Protein AF-A0A068UP30-F1 (afdb_monomer)

Nearest PDB structures (foldseek):
  8th8-assembly1_P  TM=6.886E-01  e=5.948E-05  Tetrahymena thermophila
  4h0a-assembly2_B  TM=6.664E-01  e=1.324E-03  Staphylococcus aureus subsp. aureus Mu50
  4h0a-assembly1_A  TM=6.422E-01  e=2.429E-03  Staphylococcus aureus subsp. aureus Mu50
  4d53-assembly2_B  TM=7.578E-01  e=1.071E-02  Borreliella burgdorferi B31
  3vte-assembly1_A  TM=2.638E-01  e=9.104E+00  Cannabis sativa

InterPro domains:
  IPR035940 CAP superfamily [G3DSA:3.40.33.10] (21-168)

Foldseek 3Di:
DVVVVVVVVVVVVVVVVVVVPPPPQLFLQQVLLVVLQVVLVVVVAHRAAEAQLQQQLQQVQQQVQQVQQDPVFDGDGDDDPCCSQPPRNVLFQFDSVQAFDFPDKFKTKDQDDDHSVCCNDVTQQPDPVSVVVSVDNLFRHKKKWWFASDPPGGIIMIMITTGSDDPPRHSQHPPVSDTDDLPGTGMPDDSDRRPPPPPPPCVVVVVVVVVVVVVVVVVVVVVD

Solvent-accessible surface area (backbone atoms only — not comparable to full-atom values): 12130 Å² total; per-residue (Å²): 111,71,71,65,53,53,54,49,51,53,51,53,52,56,56,51,60,68,63,72,71,64,84,78,66,54,26,65,28,42,50,41,51,50,53,53,31,54,56,22,45,77,69,78,37,78,67,54,44,66,34,40,36,42,0,39,30,13,25,43,54,14,54,72,38,51,86,36,51,44,97,85,38,48,63,77,70,79,86,52,75,60,46,51,65,73,45,24,26,55,69,26,39,24,40,72,94,25,59,55,54,77,72,46,74,43,72,27,31,31,75,61,95,66,54,49,71,52,38,44,50,71,43,53,42,64,49,75,71,50,46,47,62,64,68,43,81,65,50,35,28,33,12,22,6,34,20,46,67,34,98,86,83,37,37,38,25,35,17,41,32,30,21,54,41,63,75,96,64,37,28,42,33,72,60,86,64,55,48,64,78,54,81,71,36,32,44,13,56,59,96,58,58,27,77,72,68,80,68,80,73,52,67,68,55,52,52,54,51,53,52,51,54,50,52,50,52,54,52,62,62,69,76,104

Structure (mmCIF, N/CA/C/O backbone):
data_AF-A0A068UP30-F1
#
_entry.id   AF-A0A068UP30-F1
#
loop_
_atom_site.group_PDB
_atom_site.id
_atom_site.type_symbol
_atom_site.label_atom_id
_atom_site.label_alt_id
_atom_site.label_comp_id
_atom_site.label_asym_id
_atom_site.label_entity_id
_atom_site.label_seq_id
_atom_site.pdbx_PDB_ins_code
_atom_site.Cartn_x
_atom_site.Cartn_y
_atom_site.Cartn_z
_atom_site.occupancy
_atom_site.B_iso_or_equiv
_atom_site.auth_seq_id
_atom_site.auth_comp_id
_atom_site.auth_asym_id
_atom_site.auth_atom_id
_atom_site.pdbx_PDB_model_num
ATOM 1 N N . MET A 1 1 ? 24.971 50.017 14.260 1.00 54.22 1 MET A N 1
ATOM 2 C CA . MET A 1 1 ? 25.564 48.663 14.280 1.00 54.22 1 MET A CA 1
ATOM 3 C C . MET A 1 1 ? 24.689 47.648 15.013 1.00 54.22 1 MET A C 1
ATOM 5 O O . MET A 1 1 ? 24.252 46.703 14.376 1.00 54.22 1 MET A O 1
ATOM 9 N N . LEU A 1 2 ? 24.343 47.862 16.290 1.00 54.22 2 LEU A N 1
ATOM 10 C CA . LEU A 1 2 ? 23.592 46.876 17.089 1.00 54.22 2 LEU A CA 1
ATOM 11 C C . LEU A 1 2 ? 22.184 46.531 16.544 1.00 54.22 2 LEU A C 1
ATOM 13 O O . LEU A 1 2 ? 21.806 45.367 16.518 1.00 54.22 2 LEU A O 1
ATOM 17 N N . LYS A 1 3 ? 21.425 47.514 16.030 1.00 54.97 3 LYS A N 1
ATOM 18 C CA . LYS A 1 3 ? 20.098 47.271 15.414 1.00 54.97 3 LYS A CA 1
ATOM 19 C C . LYS A 1 3 ? 20.162 46.414 14.143 1.00 54.97 3 LYS A C 1
ATOM 21 O O . LYS A 1 3 ? 19.312 45.557 13.934 1.00 54.97 3 LYS A O 1
ATOM 26 N N . THR A 1 4 ? 21.176 46.632 13.309 1.00 57.31 4 THR A N 1
ATOM 27 C CA . THR A 1 4 ? 21.388 45.872 12.068 1.00 57.31 4 THR A CA 1
ATOM 28 C C . THR A 1 4 ? 21.770 44.421 12.371 1.00 57.31 4 THR A C 1
ATOM 30 O O . THR A 1 4 ? 21.312 43.509 11.692 1.00 57.31 4 THR A O 1
ATOM 33 N N . PHE A 1 5 ? 22.545 44.214 13.439 1.00 58.47 5 PHE A N 1
ATOM 34 C CA . PHE A 1 5 ? 22.952 42.901 13.938 1.00 58.47 5 PHE A CA 1
ATOM 35 C C . PHE A 1 5 ? 21.766 42.082 14.474 1.00 58.47 5 PHE A C 1
ATOM 37 O O . PHE A 1 5 ? 21.594 40.926 14.095 1.00 58.47 5 PHE A O 1
ATOM 44 N N . VAL A 1 6 ? 20.888 42.696 15.276 1.00 64.44 6 VAL A N 1
ATOM 45 C CA . VAL A 1 6 ? 19.684 42.028 15.806 1.00 64.44 6 VAL A CA 1
ATOM 46 C C . VAL A 1 6 ? 18.711 41.645 14.685 1.00 64.44 6 VAL A C 1
ATOM 48 O O . VAL A 1 6 ? 18.206 40.526 14.675 1.00 64.44 6 VAL A O 1
ATOM 51 N N . ASN A 1 7 ? 18.500 42.521 13.697 1.00 64.19 7 ASN A N 1
ATOM 52 C CA . ASN A 1 7 ? 17.618 42.224 12.563 1.00 64.19 7 ASN A CA 1
ATOM 53 C C . ASN A 1 7 ? 18.136 41.068 11.691 1.00 64.19 7 ASN A C 1
ATOM 55 O O . ASN A 1 7 ? 17.337 40.276 11.198 1.00 64.19 7 ASN A O 1
ATOM 59 N N . LEU A 1 8 ? 19.458 40.944 11.526 1.00 60.84 8 LEU A N 1
ATOM 60 C CA . LEU A 1 8 ? 20.065 39.851 10.764 1.00 60.84 8 LEU A CA 1
ATOM 61 C C . LEU A 1 8 ? 19.932 38.504 11.487 1.00 60.84 8 LEU A C 1
ATOM 63 O O . LEU A 1 8 ? 19.616 37.503 10.852 1.00 60.84 8 LEU A O 1
ATOM 67 N N . ILE A 1 9 ? 20.103 38.486 12.813 1.00 65.75 9 ILE A N 1
ATOM 68 C CA . ILE A 1 9 ? 19.897 37.281 13.631 1.00 65.75 9 ILE A CA 1
ATOM 69 C C . ILE A 1 9 ? 18.441 36.822 13.548 1.00 65.75 9 ILE A C 1
ATOM 71 O O . ILE A 1 9 ? 18.190 35.647 13.306 1.00 65.75 9 ILE A O 1
ATOM 75 N N . VAL A 1 10 ? 17.480 37.740 13.689 1.00 65.00 10 VAL A N 1
ATOM 76 C CA . VAL A 1 10 ? 16.047 37.418 13.583 1.00 65.00 10 VAL A CA 1
ATOM 77 C C . VAL A 1 10 ? 15.707 36.846 12.203 1.00 65.00 10 VAL A C 1
ATOM 79 O O . VAL A 1 10 ? 14.971 35.865 12.115 1.00 65.00 10 VAL A O 1
ATOM 82 N N . LEU A 1 11 ? 16.286 37.401 11.134 1.00 60.94 11 LEU A N 1
ATOM 83 C CA . LEU A 1 11 ? 16.094 36.902 9.773 1.00 60.94 11 LEU A CA 1
ATOM 84 C C . LEU A 1 11 ? 16.686 35.492 9.589 1.00 60.94 11 LEU A C 1
ATOM 86 O O . LEU A 1 11 ? 16.012 34.616 9.052 1.00 60.94 11 LEU A O 1
ATOM 90 N N . CYS A 1 12 ? 17.898 35.235 10.091 1.00 59.31 12 CYS A N 1
ATOM 91 C CA . CYS A 1 12 ? 18.511 33.902 10.072 1.00 59.31 12 CYS A CA 1
ATOM 92 C C . CYS A 1 12 ? 17.693 32.873 10.868 1.00 59.31 12 CYS A C 1
ATOM 94 O O . CYS A 1 12 ? 17.525 31.745 10.410 1.00 59.31 12 CYS A O 1
ATOM 96 N N . SER A 1 13 ? 17.131 33.260 12.017 1.00 59.56 13 SER A N 1
ATOM 97 C CA . SER A 1 13 ? 16.250 32.405 12.825 1.00 59.56 13 SER A CA 1
ATOM 98 C C . SER A 1 13 ? 14.949 32.046 12.100 1.00 59.56 13 SER A C 1
ATOM 100 O O . SER A 1 13 ? 14.473 30.918 12.215 1.00 59.56 13 SER A O 1
ATOM 102 N N . LEU A 1 14 ? 14.389 32.973 11.315 1.00 55.06 14 LEU A N 1
ATOM 103 C CA . LEU A 1 14 ? 13.209 32.724 10.477 1.00 55.06 14 LEU A CA 1
ATOM 104 C C . LEU A 1 14 ? 13.513 31.744 9.333 1.00 55.06 14 LEU A C 1
ATOM 106 O O . LEU A 1 14 ? 12.700 30.864 9.053 1.00 55.06 14 LEU A O 1
ATOM 110 N N . PHE A 1 15 ? 14.695 31.838 8.715 1.00 52.22 15 PHE A N 1
ATOM 111 C CA . PHE A 1 15 ? 15.138 30.868 7.706 1.00 52.22 15 PHE A CA 1
ATOM 112 C C . PHE A 1 15 ? 15.445 29.487 8.307 1.00 52.22 15 PHE A C 1
ATOM 114 O O . PHE A 1 15 ? 15.119 28.476 7.691 1.00 52.22 15 PHE A O 1
ATOM 121 N N . LEU A 1 16 ? 15.991 29.423 9.527 1.00 50.88 16 LEU A N 1
ATOM 122 C CA . LEU A 1 16 ? 16.198 28.168 10.264 1.00 50.88 16 LEU A CA 1
ATOM 123 C C . LEU A 1 16 ? 14.868 27.468 10.586 1.00 50.88 16 LEU A C 1
ATOM 125 O O . LEU A 1 16 ? 14.762 26.256 10.412 1.00 50.88 16 LEU A O 1
ATOM 129 N N . ALA A 1 17 ? 13.831 28.213 10.983 1.00 50.12 17 ALA A N 1
ATOM 130 C CA . ALA A 1 17 ? 12.511 27.645 11.270 1.00 50.12 17 ALA A CA 1
ATOM 131 C C . ALA A 1 17 ? 11.855 26.994 10.035 1.00 50.12 17 ALA A C 1
ATOM 133 O O . ALA A 1 17 ? 11.177 25.976 10.169 1.00 50.12 17 ALA A O 1
ATOM 134 N N . ALA A 1 18 ? 12.096 27.528 8.833 1.00 48.81 18 ALA A N 1
ATOM 135 C CA . ALA A 1 18 ? 11.580 26.960 7.586 1.00 48.81 18 ALA A CA 1
ATOM 136 C C . ALA A 1 18 ? 12.281 25.647 7.172 1.00 48.81 18 ALA A C 1
ATOM 138 O O . ALA A 1 18 ? 11.681 24.830 6.479 1.00 48.81 18 ALA A O 1
ATOM 139 N N .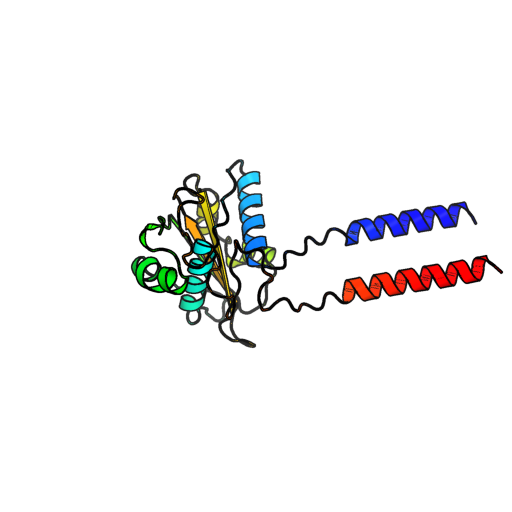 VAL A 1 19 ? 13.524 25.416 7.614 1.00 45.88 19 VAL A N 1
ATOM 140 C CA . VAL A 1 19 ? 14.319 24.218 7.268 1.00 45.88 19 VAL A CA 1
ATOM 141 C C . VAL A 1 19 ? 14.042 23.036 8.210 1.00 45.88 19 VAL A C 1
ATOM 143 O O . VAL A 1 19 ? 14.207 21.886 7.817 1.00 45.88 19 VAL A O 1
ATOM 146 N N . VAL A 1 20 ? 13.558 23.281 9.433 1.00 38.47 20 VAL A N 1
ATOM 147 C CA . VAL A 1 20 ? 13.290 22.222 10.433 1.00 38.47 20 VAL A CA 1
ATOM 148 C C . VAL A 1 20 ? 11.986 21.448 10.158 1.00 38.47 20 VAL A C 1
ATOM 150 O O . VAL A 1 20 ? 11.736 20.414 10.770 1.00 38.47 20 VAL A O 1
ATOM 153 N N . SER A 1 21 ? 11.167 21.873 9.190 1.00 38.88 21 SER A N 1
ATOM 154 C CA . SER A 1 21 ? 9.929 21.173 8.813 1.00 38.88 21 SER A CA 1
ATOM 155 C C . SER A 1 21 ? 10.104 20.198 7.637 1.00 38.88 21 SER A C 1
ATOM 157 O O . SER A 1 21 ? 9.206 20.039 6.818 1.00 38.88 21 SER A O 1
ATOM 159 N N . SER A 1 22 ? 11.241 19.503 7.526 1.00 40.59 22 SER A N 1
ATOM 160 C CA . SER A 1 22 ? 11.257 18.246 6.768 1.00 40.59 22 SER A CA 1
ATOM 161 C C . SER A 1 22 ? 10.923 17.118 7.738 1.00 40.59 22 SER A C 1
ATOM 163 O O . SER A 1 22 ? 11.803 16.575 8.409 1.00 40.59 22 SER A O 1
ATOM 165 N N . LYS A 1 23 ? 9.639 16.774 7.843 1.00 43.16 23 LYS A N 1
ATOM 166 C CA . LYS A 1 23 ? 9.213 15.478 8.379 1.00 43.16 23 LYS A CA 1
ATOM 167 C C . LYS A 1 23 ? 9.832 14.407 7.468 1.00 43.16 23 LYS A C 1
ATOM 169 O O . LYS A 1 23 ? 9.306 14.075 6.414 1.00 43.16 23 LYS A O 1
ATOM 174 N N . HIS A 1 24 ? 11.050 13.983 7.793 1.00 45.38 24 HIS A N 1
ATOM 175 C CA . HIS A 1 24 ? 11.754 12.933 7.073 1.00 45.38 24 HIS A CA 1
ATOM 176 C C . HIS A 1 24 ? 11.186 11.601 7.548 1.00 45.38 24 HIS A C 1
ATOM 178 O O . HIS A 1 24 ? 11.684 11.004 8.500 1.00 45.38 24 HIS A O 1
ATOM 184 N N . HIS A 1 25 ? 10.128 11.136 6.898 1.00 55.75 25 HIS A N 1
ATOM 185 C CA . HIS A 1 25 ? 9.699 9.759 7.055 1.00 55.75 25 HIS A CA 1
ATOM 186 C C . HIS A 1 25 ? 10.664 8.898 6.233 1.00 55.75 25 HIS A C 1
ATOM 188 O O . HIS A 1 25 ? 10.814 9.053 5.021 1.00 55.75 25 HIS A O 1
ATOM 194 N N . GLY A 1 26 ? 11.411 8.025 6.909 1.00 75.75 26 GLY A N 1
ATOM 195 C CA . GLY A 1 26 ? 12.388 7.137 6.267 1.00 75.75 26 GLY A CA 1
ATOM 196 C C . GLY A 1 26 ? 11.756 6.105 5.323 1.00 75.75 26 GLY A C 1
ATOM 197 O O . GLY A 1 26 ? 12.479 5.414 4.602 1.00 75.75 26 GLY A O 1
ATOM 198 N N . ASN A 1 27 ? 10.424 6.006 5.312 1.00 88.06 27 ASN A N 1
ATOM 199 C CA . ASN A 1 27 ? 9.655 5.038 4.551 1.00 88.06 27 ASN A CA 1
ATOM 200 C C . ASN A 1 27 ? 8.553 5.732 3.718 1.00 88.06 27 ASN A C 1
ATOM 202 O O . ASN A 1 27 ? 7.536 6.147 4.275 1.00 88.06 27 ASN A O 1
ATOM 206 N N . PRO A 1 28 ? 8.699 5.814 2.381 1.00 91.25 28 PRO A N 1
ATOM 207 C CA . PRO A 1 28 ? 7.704 6.456 1.517 1.00 91.25 28 PRO A CA 1
ATOM 208 C C . PRO A 1 28 ? 6.339 5.747 1.502 1.00 91.25 28 PRO A C 1
ATOM 210 O O . PRO A 1 28 ? 5.356 6.328 1.045 1.00 91.25 28 PRO A O 1
ATOM 213 N N . ALA A 1 29 ? 6.253 4.499 1.977 1.00 93.88 29 ALA A N 1
ATOM 214 C CA . ALA A 1 29 ? 4.972 3.820 2.142 1.00 93.88 29 ALA A CA 1
ATOM 215 C C . ALA A 1 29 ? 4.170 4.401 3.319 1.00 93.88 29 ALA A C 1
ATOM 217 O O . ALA A 1 29 ? 2.956 4.544 3.207 1.00 93.88 29 ALA A O 1
ATOM 218 N N . ASP A 1 30 ? 4.834 4.799 4.409 1.00 94.06 30 ASP A N 1
ATOM 219 C CA . ASP A 1 30 ? 4.171 5.446 5.548 1.00 94.06 30 ASP A CA 1
ATOM 220 C C . ASP A 1 30 ? 3.742 6.880 5.221 1.00 94.06 30 ASP A C 1
ATOM 222 O O . ASP A 1 30 ? 2.656 7.295 5.619 1.00 94.06 30 ASP A O 1
ATOM 226 N N . ASP A 1 31 ? 4.523 7.600 4.407 1.00 93.75 31 ASP A N 1
ATOM 227 C CA . ASP A 1 31 ? 4.123 8.910 3.869 1.00 93.75 31 ASP A CA 1
ATOM 228 C C . ASP A 1 31 ? 2.796 8.834 3.101 1.00 93.75 31 ASP A C 1
ATOM 230 O O . ASP A 1 31 ? 1.929 9.701 3.220 1.00 93.75 31 ASP A O 1
ATOM 234 N N . LEU A 1 32 ? 2.612 7.781 2.299 1.00 96.56 32 LEU A N 1
ATOM 235 C CA . LEU A 1 32 ? 1.364 7.564 1.572 1.00 96.56 32 LEU A CA 1
ATOM 236 C C . LEU A 1 32 ? 0.197 7.249 2.517 1.00 96.56 32 LEU A C 1
ATOM 238 O O . LEU A 1 32 ? -0.920 7.698 2.254 1.00 96.56 32 LEU A O 1
ATOM 242 N N . VAL A 1 33 ? 0.435 6.531 3.620 1.00 97.25 33 VAL A N 1
ATOM 243 C CA . VAL A 1 33 ? -0.586 6.311 4.657 1.00 97.25 33 VAL A CA 1
ATOM 244 C C . VAL A 1 33 ? -0.984 7.637 5.311 1.00 97.25 33 VAL A C 1
ATOM 246 O O . VAL A 1 33 ? -2.179 7.897 5.472 1.00 97.25 33 VAL A O 1
ATOM 249 N N . GLU A 1 34 ? -0.020 8.509 5.624 1.00 96.38 34 GLU A N 1
ATOM 250 C CA . GLU A 1 34 ? -0.299 9.848 6.161 1.00 96.38 34 GLU A CA 1
ATOM 251 C C . GLU A 1 34 ? -1.140 10.673 5.177 1.00 96.38 34 GLU A C 1
ATOM 253 O O . GLU A 1 34 ? -2.159 11.235 5.573 1.00 96.38 34 GLU A O 1
ATOM 258 N N . LEU A 1 35 ? -0.800 10.679 3.883 1.00 97.38 35 LEU A N 1
ATOM 259 C CA . LEU A 1 35 ? -1.579 11.378 2.851 1.00 97.38 35 LEU A CA 1
ATOM 260 C C . LEU A 1 35 ? -3.012 10.835 2.713 1.00 97.38 35 LEU A C 1
ATOM 262 O O . LEU A 1 35 ? -3.960 11.618 2.590 1.00 97.38 35 LEU A O 1
ATOM 266 N N . ILE A 1 36 ? -3.197 9.512 2.776 1.00 98.12 36 ILE A N 1
ATOM 267 C CA . ILE A 1 36 ? -4.523 8.873 2.791 1.00 98.12 36 ILE A CA 1
ATOM 268 C C . ILE A 1 36 ? -5.332 9.344 4.005 1.00 98.12 36 ILE A C 1
ATOM 270 O O . ILE A 1 36 ? -6.482 9.766 3.853 1.00 98.12 36 ILE A O 1
ATOM 274 N N . ASN A 1 37 ? -4.740 9.317 5.199 1.00 98.19 37 ASN A N 1
ATOM 275 C CA . ASN A 1 37 ? -5.415 9.716 6.433 1.00 98.19 37 ASN A CA 1
ATOM 276 C C . ASN A 1 37 ? -5.690 11.223 6.494 1.00 98.19 37 ASN A C 1
ATOM 278 O O . ASN A 1 37 ? -6.780 11.621 6.907 1.00 98.19 37 ASN A O 1
ATOM 282 N N . MET A 1 38 ? -4.792 12.069 5.986 1.00 97.69 38 MET A N 1
ATOM 283 C CA . MET A 1 38 ? -5.039 13.504 5.808 1.00 97.69 38 MET A CA 1
ATOM 284 C C . MET A 1 38 ? -6.231 13.759 4.879 1.00 97.69 38 MET A C 1
ATOM 286 O O . MET A 1 38 ? -7.096 14.579 5.184 1.00 97.69 38 MET A O 1
ATOM 290 N N . ASN A 1 39 ? -6.328 13.033 3.761 1.00 97.12 39 ASN A N 1
ATOM 291 C CA . ASN A 1 39 ? -7.462 13.170 2.850 1.00 97.12 39 ASN A CA 1
ATOM 292 C C . ASN A 1 39 ? -8.781 12.735 3.513 1.00 97.12 39 ASN A C 1
ATOM 294 O O . ASN A 1 39 ? -9.794 13.431 3.403 1.00 97.12 39 ASN A O 1
ATOM 298 N N . ARG A 1 40 ? -8.770 11.618 4.247 1.00 97.56 40 ARG A N 1
ATOM 299 C CA . ARG A 1 40 ? -9.942 11.102 4.971 1.00 97.56 40 ARG A CA 1
ATOM 300 C C . ARG A 1 40 ? -10.411 12.048 6.070 1.00 97.56 40 ARG A C 1
ATOM 302 O O . ARG A 1 40 ? -11.598 12.375 6.132 1.00 97.56 40 ARG A O 1
ATOM 309 N N . THR A 1 41 ? -9.496 12.539 6.897 1.00 97.81 41 THR A N 1
ATOM 310 C CA . THR A 1 41 ? -9.816 13.461 7.997 1.00 97.81 41 THR A CA 1
ATOM 311 C C . THR A 1 41 ? -10.316 14.811 7.482 1.00 97.81 41 THR A C 1
ATOM 313 O O . THR A 1 41 ? -11.277 15.345 8.039 1.00 97.81 41 THR A O 1
ATOM 316 N N . ALA A 1 42 ? -9.796 15.307 6.352 1.00 97.12 42 ALA A N 1
ATOM 317 C CA . ALA A 1 42 ? -10.345 16.483 5.666 1.00 97.12 42 ALA A CA 1
ATOM 318 C C . ALA A 1 42 ? -11.825 16.304 5.265 1.00 97.12 42 ALA A C 1
ATOM 320 O O . ALA A 1 42 ? -12.586 17.272 5.233 1.00 97.12 42 ALA A O 1
ATOM 321 N N . HIS A 1 43 ? -12.263 15.062 5.039 1.00 95.38 43 HIS A N 1
ATOM 322 C CA . HIS A 1 43 ? -13.654 14.692 4.755 1.00 95.38 43 HIS A CA 1
ATOM 323 C C . HIS A 1 43 ? -14.412 14.146 5.978 1.00 95.38 43 HIS A C 1
ATOM 325 O O . HIS A 1 43 ? -15.484 13.553 5.829 1.00 95.38 43 HIS A O 1
ATOM 331 N N . LYS A 1 44 ? -13.903 14.369 7.199 1.00 97.12 44 LYS A N 1
ATOM 332 C CA . LYS A 1 44 ? -14.514 13.920 8.467 1.00 97.12 44 LYS A CA 1
ATOM 333 C C . LYS A 1 44 ? -14.721 12.400 8.529 1.00 97.12 44 LYS A C 1
ATOM 335 O O . LYS A 1 44 ? -15.706 11.915 9.094 1.00 97.12 44 LYS A O 1
ATOM 340 N N . LEU A 1 45 ? -13.819 11.651 7.905 1.00 97.31 45 LEU A N 1
ATOM 341 C CA . LEU A 1 45 ? -13.734 10.200 8.017 1.00 97.31 45 LEU A CA 1
ATOM 342 C C . LEU A 1 45 ? -12.665 9.830 9.053 1.00 97.31 45 LEU A C 1
ATOM 344 O O . LEU A 1 45 ? -11.686 10.565 9.192 1.00 97.31 45 LEU A O 1
ATOM 348 N N . PRO A 1 46 ? -12.842 8.712 9.778 1.00 96.69 46 PRO A N 1
ATOM 349 C CA . PRO A 1 46 ? -11.832 8.232 10.708 1.00 96.69 46 PRO A CA 1
ATOM 350 C C . PRO A 1 46 ? -10.557 7.832 9.962 1.00 96.69 46 PRO A C 1
ATOM 352 O O . PRO A 1 46 ? -10.612 7.350 8.822 1.00 96.69 46 PRO A O 1
ATOM 355 N N . GLU A 1 47 ? -9.420 8.014 10.623 1.00 97.38 47 GLU A N 1
ATOM 356 C CA . GLU A 1 47 ? -8.135 7.505 10.151 1.00 97.38 47 GLU A CA 1
ATOM 357 C C . GLU A 1 47 ? -8.159 5.977 10.058 1.00 97.38 47 GLU A C 1
ATOM 359 O O . GLU A 1 47 ? -8.834 5.293 10.829 1.00 97.38 47 GLU A O 1
ATOM 364 N N . LEU A 1 48 ? -7.428 5.452 9.083 1.00 97.81 48 LEU A N 1
ATOM 365 C CA . LEU A 1 48 ? -7.178 4.031 8.922 1.00 97.81 48 LEU A CA 1
ATOM 366 C C . LEU A 1 48 ? -5.960 3.642 9.753 1.00 97.81 48 LEU A C 1
ATOM 368 O O . LEU A 1 48 ? -4.941 4.339 9.735 1.00 97.81 48 LEU A O 1
ATOM 372 N N . SER A 1 49 ? -6.060 2.509 10.442 1.00 96.88 49 SER A N 1
ATOM 373 C CA . SER A 1 49 ? -4.927 1.904 11.134 1.00 96.88 49 SER A CA 1
ATOM 374 C C . SER A 1 49 ? -3.932 1.340 10.116 1.00 96.88 49 SER A C 1
ATOM 376 O O . SER A 1 49 ? -4.320 0.660 9.167 1.00 96.88 49 SER A O 1
ATOM 378 N N . ASN A 1 50 ? -2.649 1.648 10.292 1.00 95.25 50 ASN A N 1
ATOM 379 C CA . ASN A 1 50 ? -1.581 1.147 9.431 1.00 95.25 50 ASN A CA 1
ATOM 380 C C . ASN A 1 50 ? -1.184 -0.262 9.889 1.00 95.25 50 ASN A C 1
ATOM 382 O O . ASN A 1 50 ? -0.605 -0.410 10.965 1.00 95.25 50 ASN A O 1
ATOM 386 N N . SER A 1 51 ? -1.503 -1.282 9.094 1.00 95.00 51 SER A N 1
ATOM 387 C CA . SER A 1 51 ? -1.193 -2.675 9.427 1.00 95.00 51 SER A CA 1
ATOM 388 C C . SER A 1 51 ? 0.089 -3.126 8.713 1.00 95.00 51 SER A C 1
ATOM 390 O O . SER A 1 51 ? 0.106 -3.159 7.479 1.00 95.00 51 SER A O 1
ATOM 392 N N . PRO A 1 52 ? 1.161 -3.508 9.440 1.00 93.19 52 PRO A N 1
ATOM 393 C CA . PRO A 1 52 ? 2.409 -3.958 8.821 1.00 93.19 52 PRO A CA 1
ATOM 394 C C . PRO A 1 52 ? 2.243 -5.253 8.022 1.00 93.19 52 PRO A C 1
ATOM 396 O O . PRO A 1 52 ? 2.833 -5.388 6.950 1.00 93.19 52 PRO A O 1
ATOM 399 N N . GLY A 1 53 ? 1.411 -6.190 8.493 1.00 94.44 53 GLY A N 1
ATOM 400 C CA . GLY A 1 53 ? 1.115 -7.412 7.745 1.00 94.44 53 GLY A CA 1
ATOM 401 C C . GLY A 1 53 ? 0.381 -7.114 6.443 1.00 94.44 53 GLY A C 1
ATOM 402 O O . GLY A 1 53 ? 0.785 -7.596 5.385 1.00 94.44 53 GLY A O 1
ATOM 403 N N . LEU A 1 54 ? -0.622 -6.230 6.482 1.00 96.56 54 LEU A N 1
ATOM 404 C CA . LEU A 1 54 ? -1.321 -5.784 5.275 1.00 96.56 54 LEU A CA 1
ATOM 405 C C . LEU A 1 54 ? -0.388 -5.012 4.329 1.00 96.56 54 LEU A C 1
ATOM 407 O O . LEU A 1 54 ? -0.472 -5.173 3.113 1.00 96.56 54 LEU A O 1
ATOM 411 N N . GLY A 1 55 ? 0.529 -4.206 4.871 1.00 95.38 55 GLY A N 1
ATOM 412 C CA . GLY A 1 55 ? 1.568 -3.517 4.108 1.00 95.38 55 GLY A CA 1
ATOM 413 C C . GLY A 1 55 ? 2.488 -4.492 3.375 1.00 95.38 55 GLY A C 1
ATOM 414 O O . GLY A 1 55 ? 2.744 -4.324 2.183 1.00 95.38 55 GLY A O 1
ATOM 415 N N . CYS A 1 56 ? 2.949 -5.548 4.046 1.00 94.12 56 CYS A N 1
ATOM 416 C CA . CYS A 1 56 ? 3.759 -6.577 3.402 1.00 94.12 56 CYS A CA 1
ATOM 417 C C . CYS A 1 56 ? 2.990 -7.287 2.278 1.00 94.12 56 CYS A C 1
ATOM 419 O O . CYS A 1 56 ? 3.515 -7.452 1.175 1.00 94.12 56 CYS A O 1
ATOM 421 N N . VAL A 1 57 ? 1.732 -7.660 2.526 1.00 95.81 57 VAL A N 1
ATOM 422 C CA . VAL A 1 57 ? 0.870 -8.286 1.513 1.00 95.81 57 VAL A CA 1
ATOM 423 C C . VAL A 1 57 ? 0.686 -7.348 0.314 1.00 95.81 57 VAL A C 1
ATOM 425 O O . VAL A 1 57 ? 0.734 -7.782 -0.837 1.00 95.81 57 VAL A O 1
ATOM 428 N N . ALA A 1 58 ? 0.576 -6.039 0.554 1.00 96.88 58 ALA A N 1
ATOM 429 C CA . ALA A 1 58 ? 0.558 -5.035 -0.502 1.00 96.88 58 ALA A CA 1
ATOM 430 C C . ALA A 1 58 ? 1.885 -4.985 -1.286 1.00 96.88 58 ALA A C 1
ATOM 432 O O . ALA A 1 58 ? 1.876 -4.798 -2.500 1.00 96.88 58 ALA A O 1
ATOM 433 N N . LEU A 1 59 ? 3.039 -5.198 -0.647 1.00 94.81 59 LEU A N 1
ATOM 434 C CA . LEU A 1 59 ? 4.317 -5.296 -1.361 1.00 94.81 59 LEU A CA 1
ATOM 435 C C . LEU A 1 59 ? 4.361 -6.520 -2.285 1.00 94.81 59 LEU A C 1
ATOM 437 O O . LEU A 1 59 ? 4.826 -6.387 -3.415 1.00 94.81 59 LEU A O 1
ATOM 441 N N . GLN A 1 60 ? 3.840 -7.671 -1.847 1.00 94.69 60 GLN A N 1
ATOM 442 C CA . GLN A 1 60 ? 3.715 -8.865 -2.695 1.00 94.69 60 GLN A CA 1
ATOM 443 C C . GLN A 1 60 ? 2.778 -8.612 -3.888 1.00 94.69 60 GLN A C 1
ATOM 445 O O . GLN A 1 60 ? 3.142 -8.906 -5.023 1.00 94.69 60 GLN A O 1
ATOM 450 N N . CYS A 1 61 ? 1.640 -7.949 -3.659 1.00 96.00 61 CYS A N 1
ATOM 451 C CA . CYS A 1 61 ? 0.745 -7.472 -4.720 1.00 96.00 61 CYS A CA 1
ATOM 452 C C . CYS A 1 61 ? 1.476 -6.582 -5.747 1.00 96.00 61 CYS A C 1
ATOM 454 O O . CYS A 1 61 ? 1.324 -6.761 -6.954 1.00 96.00 61 CYS A O 1
ATOM 456 N N . ALA A 1 62 ? 2.298 -5.631 -5.292 1.00 95.25 62 ALA A N 1
ATOM 457 C CA . ALA A 1 62 ? 3.068 -4.768 -6.187 1.00 95.25 62 ALA A CA 1
ATOM 458 C C . ALA A 1 62 ? 4.171 -5.529 -6.954 1.00 95.25 62 ALA A C 1
ATOM 460 O O . ALA A 1 62 ? 4.438 -5.197 -8.110 1.00 95.25 62 ALA A O 1
ATOM 461 N N . GLU A 1 63 ? 4.811 -6.526 -6.331 1.00 93.12 63 GLU A N 1
ATOM 462 C CA . GLU A 1 63 ? 5.814 -7.395 -6.968 1.00 93.12 63 GLU A CA 1
ATOM 463 C C . GLU A 1 63 ? 5.184 -8.269 -8.061 1.00 93.12 63 GLU A C 1
ATOM 465 O O . GLU A 1 63 ? 5.733 -8.347 -9.160 1.00 93.12 63 GLU A O 1
ATOM 470 N N . GLU A 1 64 ? 4.000 -8.834 -7.816 1.00 94.38 64 GLU A N 1
ATOM 471 C CA . GLU A 1 64 ? 3.264 -9.639 -8.800 1.00 94.38 64 GLU A CA 1
ATOM 472 C C . GLU A 1 64 ? 2.940 -8.832 -10.067 1.00 94.38 64 GLU A C 1
ATOM 474 O O . GLU A 1 64 ? 3.094 -9.298 -11.195 1.00 94.38 64 GLU A O 1
ATOM 479 N N . CYS A 1 65 ? 2.592 -7.556 -9.906 1.00 93.81 65 CYS A N 1
ATOM 480 C CA . CYS A 1 65 ? 2.207 -6.695 -11.020 1.00 93.81 65 CYS A CA 1
ATOM 481 C C . CYS A 1 65 ? 3.377 -6.134 -11.852 1.00 93.81 65 CYS A C 1
ATOM 483 O O . CYS A 1 65 ? 3.157 -5.320 -12.755 1.00 93.81 65 CYS A O 1
ATOM 485 N N . GLN A 1 66 ? 4.625 -6.523 -11.572 1.00 90.06 66 GLN A N 1
ATOM 486 C CA . GLN A 1 66 ? 5.827 -5.891 -12.132 1.00 90.06 66 GLN A CA 1
ATOM 487 C C . GLN A 1 66 ? 5.917 -5.895 -13.664 1.00 90.06 66 GLN A C 1
ATOM 489 O O . GLN A 1 66 ? 6.483 -4.968 -14.246 1.00 90.06 66 GLN A O 1
ATOM 494 N N . ALA A 1 67 ? 5.356 -6.911 -14.323 1.00 88.19 67 ALA A N 1
ATOM 495 C CA . ALA A 1 67 ? 5.385 -7.053 -15.779 1.00 88.19 67 ALA A CA 1
ATOM 496 C C . ALA A 1 67 ? 4.238 -6.305 -16.486 1.00 88.19 67 ALA A C 1
ATOM 498 O O . ALA A 1 67 ? 4.216 -6.227 -17.713 1.00 88.19 67 ALA A O 1
ATOM 499 N N . ASN A 1 68 ? 3.297 -5.733 -15.729 1.00 92.88 68 ASN A N 1
ATOM 500 C CA . ASN A 1 68 ? 2.027 -5.221 -16.251 1.00 92.88 68 ASN A CA 1
ATOM 501 C C . ASN A 1 68 ? 2.019 -3.697 -16.425 1.00 92.88 68 ASN A C 1
ATOM 503 O O . ASN A 1 68 ? 0.996 -3.130 -16.810 1.00 92.88 68 ASN A O 1
ATOM 507 N N . CYS A 1 69 ? 3.138 -3.030 -16.135 1.00 94.12 69 CYS A N 1
ATOM 508 C CA . CYS A 1 69 ? 3.278 -1.592 -16.317 1.00 94.12 69 CYS A CA 1
ATOM 509 C C . CYS A 1 69 ? 3.651 -1.252 -17.767 1.00 94.12 69 CYS A C 1
ATOM 511 O O . CYS A 1 69 ? 4.748 -1.573 -18.230 1.00 94.12 69 CYS A O 1
ATOM 513 N N . THR A 1 70 ? 2.757 -0.574 -18.485 1.00 93.25 70 THR A N 1
ATOM 514 C CA . THR A 1 70 ? 2.987 -0.154 -19.873 1.00 93.25 70 THR A CA 1
ATOM 515 C C . THR A 1 70 ? 3.917 1.060 -19.955 1.00 93.25 70 THR A C 1
ATOM 517 O O . THR A 1 70 ? 4.188 1.732 -18.957 1.00 93.25 70 THR A O 1
ATOM 520 N N . SER A 1 71 ? 4.402 1.385 -21.159 1.00 90.50 71 SER A N 1
ATOM 521 C CA . SER A 1 71 ? 5.213 2.591 -21.409 1.00 90.50 71 SER A CA 1
ATOM 522 C C . SER A 1 71 ? 4.507 3.891 -21.013 1.00 90.50 71 SER A C 1
ATOM 524 O O . SER A 1 71 ? 5.166 4.850 -20.619 1.00 90.50 71 SER A O 1
ATOM 526 N N . ASP A 1 72 ? 3.174 3.897 -21.062 1.00 93.19 72 ASP A N 1
ATOM 527 C CA . ASP A 1 72 ? 2.341 5.064 -20.769 1.00 93.19 72 ASP A CA 1
ATOM 528 C C . ASP A 1 72 ? 1.927 5.138 -19.289 1.00 93.19 72 ASP A C 1
ATOM 530 O O . ASP A 1 72 ? 1.050 5.920 -18.922 1.00 93.19 72 ASP A O 1
ATOM 534 N N . ASN A 1 73 ? 2.571 4.344 -18.422 1.00 92.69 73 ASN A N 1
ATOM 535 C CA . ASN A 1 73 ? 2.274 4.226 -16.989 1.00 92.69 73 ASN A CA 1
ATOM 536 C C . ASN A 1 73 ? 0.853 3.708 -16.697 1.00 92.69 73 ASN A C 1
ATOM 538 O O . ASN A 1 73 ? 0.296 3.970 -15.632 1.00 92.69 73 ASN A O 1
ATOM 542 N N . ALA A 1 74 ? 0.249 2.984 -17.642 1.00 92.31 74 ALA A N 1
ATOM 543 C CA . ALA A 1 74 ? -0.979 2.250 -17.381 1.00 92.31 74 ALA A CA 1
ATOM 544 C C . ALA A 1 74 ? -0.628 0.883 -16.789 1.00 92.31 74 ALA A C 1
ATOM 546 O O . ALA A 1 74 ? 0.368 0.269 -17.171 1.00 92.31 74 ALA A O 1
ATOM 547 N N . ILE A 1 75 ? -1.466 0.394 -15.881 1.00 93.50 75 ILE A N 1
ATOM 548 C CA . ILE A 1 75 ? -1.315 -0.933 -15.294 1.00 93.50 75 ILE A CA 1
ATOM 549 C C . ILE A 1 75 ? -2.629 -1.691 -15.416 1.00 93.50 75 ILE A C 1
ATOM 551 O O . ILE A 1 75 ? -3.697 -1.165 -15.111 1.00 93.50 75 ILE A O 1
ATOM 555 N N . ASN A 1 76 ? -2.548 -2.929 -15.894 1.00 89.94 76 ASN A N 1
ATOM 556 C CA . ASN A 1 76 ? -3.666 -3.863 -15.881 1.00 89.94 76 ASN A CA 1
ATOM 557 C C . ASN A 1 76 ? -3.228 -5.110 -15.119 1.00 89.94 76 ASN A C 1
ATOM 559 O O . ASN A 1 76 ? -2.693 -6.050 -15.705 1.00 89.94 76 ASN A O 1
ATOM 563 N N . CYS A 1 77 ? -3.390 -5.071 -13.802 1.00 92.38 77 CYS A N 1
ATOM 564 C CA . CYS A 1 77 ? -3.033 -6.150 -12.898 1.00 92.38 77 CYS A CA 1
ATOM 565 C C . CYS A 1 77 ? -4.143 -6.312 -11.867 1.00 92.38 77 CYS A C 1
ATOM 567 O O . CYS A 1 77 ? -4.571 -5.328 -11.267 1.00 92.38 77 CYS A O 1
ATOM 569 N N . HIS A 1 78 ? -4.604 -7.545 -11.695 1.00 90.56 78 HIS A N 1
ATOM 570 C CA . HIS A 1 78 ? -5.678 -7.887 -10.775 1.00 90.56 78 HIS A CA 1
ATOM 571 C C . HIS A 1 78 ? -5.295 -9.193 -10.078 1.00 90.56 78 HIS A C 1
ATOM 573 O O . HIS A 1 78 ? -5.666 -10.257 -10.576 1.00 90.56 78 HIS A O 1
ATOM 579 N N . PRO A 1 79 ? -4.513 -9.127 -8.985 1.00 90.25 79 PRO A N 1
ATOM 580 C CA . PRO A 1 79 ? -4.222 -10.309 -8.185 1.00 90.25 79 PRO A CA 1
ATOM 581 C C . PRO A 1 79 ? -5.523 -10.963 -7.716 1.00 90.25 79 PRO A C 1
ATOM 583 O O . PRO A 1 79 ? -6.490 -10.265 -7.379 1.00 90.25 79 PRO A O 1
ATOM 586 N N . SER A 1 80 ? -5.571 -12.292 -7.735 1.00 92.69 80 SER A N 1
ATOM 587 C CA . SER A 1 80 ? -6.750 -13.036 -7.305 1.00 92.69 80 SER A CA 1
ATOM 588 C C . SER A 1 80 ? -6.891 -13.012 -5.782 1.00 92.69 80 SER A C 1
ATOM 590 O O . SER A 1 80 ? -5.931 -12.750 -5.058 1.00 92.69 80 SER A O 1
ATOM 592 N N . ALA A 1 81 ? -8.101 -13.276 -5.281 1.00 91.62 81 ALA A N 1
ATOM 593 C CA . ALA A 1 81 ? -8.322 -13.416 -3.841 1.00 91.62 81 ALA A CA 1
ATOM 594 C C . ALA A 1 81 ? -7.456 -14.541 -3.247 1.00 91.62 81 ALA A C 1
ATOM 596 O O . ALA A 1 81 ? -6.903 -14.368 -2.162 1.00 91.62 81 ALA A O 1
ATOM 597 N N . ASP A 1 82 ? -7.292 -15.630 -4.001 1.00 93.44 82 ASP A N 1
ATOM 598 C CA . ASP A 1 82 ? -6.500 -16.791 -3.603 1.00 93.44 82 ASP A CA 1
ATOM 599 C C . ASP A 1 82 ? -5.010 -16.431 -3.505 1.00 93.44 82 ASP A C 1
ATOM 601 O O . ASP A 1 82 ? -4.363 -16.804 -2.530 1.00 93.44 82 ASP A O 1
ATOM 605 N N . ASP A 1 83 ? -4.474 -15.605 -4.417 1.00 95.25 83 ASP A N 1
ATOM 606 C CA . ASP A 1 83 ? -3.077 -15.143 -4.339 1.00 95.25 83 ASP A CA 1
ATOM 607 C C . ASP A 1 83 ? -2.796 -14.415 -3.016 1.00 95.25 83 ASP A C 1
ATOM 609 O O . ASP A 1 83 ? -1.751 -14.617 -2.392 1.00 95.25 83 ASP A O 1
ATOM 613 N N . PHE A 1 84 ? -3.742 -13.595 -2.543 1.00 96.06 84 PHE A N 1
ATOM 614 C CA . PHE A 1 84 ? -3.586 -12.872 -1.282 1.00 96.06 84 PHE A CA 1
ATOM 615 C C . PHE A 1 84 ? -3.455 -13.811 -0.077 1.00 96.06 84 PHE A C 1
ATOM 617 O O . PHE A 1 84 ? -2.621 -13.560 0.798 1.00 96.06 84 PHE A O 1
ATOM 624 N N . THR A 1 85 ? -4.255 -14.877 -0.024 1.00 94.38 85 THR A N 1
ATOM 625 C CA . THR A 1 85 ? -4.307 -15.804 1.115 1.00 94.38 85 THR A CA 1
ATOM 626 C C . THR A 1 85 ? -3.304 -16.945 1.019 1.00 94.38 85 THR A C 1
ATOM 628 O O . THR A 1 85 ? -2.753 -17.350 2.036 1.00 94.38 85 THR A O 1
ATOM 631 N N . GLU A 1 86 ? -3.061 -17.476 -0.175 1.00 94.00 86 GLU A N 1
ATOM 632 C CA . GLU A 1 86 ? -2.275 -18.696 -0.382 1.00 94.00 86 GLU A CA 1
ATOM 633 C C . GLU A 1 86 ? -0.810 -18.407 -0.716 1.00 94.00 86 GLU A C 1
ATOM 635 O O . GLU A 1 86 ? 0.048 -19.260 -0.492 1.00 94.00 86 GLU A O 1
ATOM 640 N N . ILE A 1 87 ? -0.506 -17.205 -1.218 1.00 93.94 87 ILE A N 1
ATOM 641 C CA . ILE A 1 87 ? 0.844 -16.834 -1.655 1.00 93.94 87 ILE A CA 1
ATOM 642 C C . ILE A 1 87 ? 1.362 -15.649 -0.843 1.00 93.94 87 ILE A C 1
ATOM 644 O O . ILE A 1 87 ? 2.377 -15.754 -0.153 1.00 93.94 87 ILE A O 1
ATOM 648 N N . PHE A 1 88 ? 0.673 -14.511 -0.896 1.00 94.88 88 PHE A N 1
ATOM 649 C CA . PHE A 1 88 ? 1.200 -13.254 -0.369 1.00 94.88 88 PHE A CA 1
ATOM 650 C C . PHE A 1 88 ? 1.263 -13.243 1.159 1.00 94.88 88 PHE A C 1
ATOM 652 O O . PHE A 1 88 ? 2.295 -12.874 1.718 1.00 94.88 88 PHE A O 1
ATOM 659 N N . ALA A 1 89 ? 0.196 -13.667 1.842 1.00 94.06 89 ALA A N 1
ATOM 660 C CA . ALA A 1 89 ? 0.172 -13.745 3.301 1.00 94.06 89 ALA A CA 1
ATOM 661 C C . ALA A 1 89 ? 1.225 -14.715 3.871 1.00 94.06 89 ALA A C 1
ATOM 663 O O . ALA A 1 89 ? 2.018 -14.268 4.707 1.00 94.06 89 ALA A O 1
ATOM 664 N N . PRO A 1 90 ? 1.341 -15.972 3.391 1.00 92.12 90 PRO A N 1
ATOM 665 C CA . PRO A 1 90 ? 2.410 -16.877 3.810 1.00 92.12 90 PRO A CA 1
ATOM 666 C C . PRO A 1 90 ? 3.807 -16.319 3.543 1.00 92.12 90 PRO A C 1
ATOM 668 O O . PRO A 1 90 ? 4.664 -16.371 4.423 1.00 92.12 90 PRO A O 1
ATOM 671 N N . ASN A 1 91 ? 4.033 -15.716 2.368 1.00 91.25 91 ASN A N 1
ATOM 672 C CA . ASN A 1 91 ? 5.317 -15.090 2.047 1.00 91.25 91 ASN A CA 1
ATOM 673 C C . ASN A 1 91 ? 5.659 -13.951 3.004 1.00 91.25 91 ASN A C 1
ATOM 675 O O . ASN A 1 91 ? 6.834 -13.695 3.231 1.00 91.25 91 ASN A O 1
ATOM 679 N N . CYS A 1 92 ? 4.655 -13.278 3.557 1.00 91.12 92 CYS A N 1
ATOM 680 C CA . CYS A 1 92 ? 4.816 -12.204 4.524 1.00 91.12 92 CYS A CA 1
ATOM 681 C C . CYS A 1 92 ? 4.979 -12.673 5.972 1.00 91.12 92 CYS A C 1
ATOM 683 O O . CYS A 1 92 ? 5.290 -11.839 6.825 1.00 91.12 92 CYS A O 1
ATOM 685 N N . GLY A 1 93 ? 4.785 -13.966 6.252 1.00 91.62 93 GLY A N 1
ATOM 686 C CA . GLY A 1 93 ? 4.694 -14.487 7.614 1.00 91.62 93 GLY A CA 1
ATOM 687 C C . GLY A 1 93 ? 3.455 -13.978 8.348 1.00 91.62 93 GLY A C 1
ATOM 688 O O . GLY A 1 93 ? 3.519 -13.753 9.552 1.00 91.62 93 GLY A O 1
ATOM 689 N N . VAL A 1 94 ? 2.366 -13.703 7.620 1.00 93.75 94 VAL A N 1
ATOM 690 C CA . VAL A 1 94 ? 1.071 -13.388 8.226 1.00 93.75 94 VAL A CA 1
ATOM 691 C C . VAL A 1 94 ? 0.438 -14.685 8.712 1.00 93.75 94 VAL A C 1
ATOM 693 O O . VAL A 1 94 ? 0.271 -15.614 7.917 1.00 93.75 94 VAL A O 1
ATOM 696 N N . GLU A 1 95 ? 0.019 -14.731 9.977 1.00 92.56 95 GLU A N 1
ATOM 697 C CA . GLU A 1 95 ? -0.662 -15.906 10.507 1.00 92.56 95 GLU A CA 1
ATOM 698 C C . GLU A 1 95 ? -1.997 -16.058 9.768 1.00 92.56 95 GLU A C 1
ATOM 700 O O . GLU A 1 95 ? -2.895 -15.219 9.903 1.00 92.56 95 GLU A O 1
ATOM 705 N N . LEU A 1 96 ? -2.148 -17.127 8.984 1.00 91.06 96 LEU A N 1
ATOM 706 C CA . LEU A 1 96 ? -3.337 -17.352 8.152 1.00 91.06 96 LEU A CA 1
ATOM 707 C C . LEU A 1 96 ? -4.678 -17.242 8.907 1.00 91.06 96 LEU A C 1
ATOM 709 O O . LEU A 1 96 ? -5.605 -16.652 8.350 1.00 91.06 96 LEU A O 1
ATOM 713 N N . PRO A 1 97 ? -4.817 -17.712 10.167 1.00 93.75 97 PRO A N 1
ATOM 714 C CA . PRO A 1 97 ? -6.054 -17.535 10.932 1.00 93.75 97 PRO A CA 1
ATOM 715 C C . PRO A 1 97 ? -6.424 -16.071 11.208 1.00 93.75 97 PRO A C 1
ATOM 717 O O . PRO A 1 97 ? -7.575 -15.780 11.524 1.00 93.75 97 PRO A O 1
ATOM 720 N N . THR A 1 98 ? -5.462 -15.154 11.102 1.00 94.81 98 THR A N 1
ATOM 721 C CA . THR A 1 98 ? -5.647 -13.715 11.322 1.00 94.81 98 THR A CA 1
ATOM 722 C C . THR A 1 98 ? -5.838 -12.946 10.019 1.00 94.81 98 THR A C 1
ATOM 724 O O . THR A 1 98 ? -5.962 -11.722 10.041 1.00 94.81 98 THR A O 1
ATOM 727 N N . PHE A 1 99 ? -5.858 -13.617 8.865 1.00 96.06 99 PHE A N 1
ATOM 728 C CA . PHE A 1 99 ? -6.020 -12.938 7.588 1.00 96.06 99 PHE A CA 1
ATOM 729 C C . PHE A 1 99 ? -7.395 -12.257 7.503 1.00 96.06 99 PHE A C 1
ATOM 731 O O . PHE A 1 99 ? -8.443 -12.903 7.563 1.00 96.06 99 PHE A O 1
ATOM 738 N N . GLY A 1 100 ? -7.387 -10.929 7.389 1.00 95.88 100 GLY A N 1
ATOM 739 C CA . GLY A 1 100 ? -8.597 -10.116 7.342 1.00 95.88 100 GLY A CA 1
ATOM 740 C C . GLY A 1 100 ? -9.221 -10.040 5.946 1.00 95.88 100 GLY A C 1
ATOM 741 O O . GLY A 1 100 ? -8.622 -10.383 4.931 1.00 95.88 100 GLY A O 1
ATOM 742 N N . THR A 1 101 ? -10.437 -9.508 5.871 1.00 96.50 101 THR A N 1
ATOM 743 C CA . THR A 1 101 ? -11.093 -9.202 4.594 1.00 96.50 101 THR A CA 1
ATOM 744 C C . THR A 1 101 ? -10.427 -8.007 3.910 1.00 96.50 101 THR A C 1
ATOM 746 O O . THR A 1 101 ? -10.495 -6.880 4.410 1.00 96.50 101 THR A O 1
ATOM 749 N N . ILE A 1 102 ? -9.855 -8.230 2.723 1.00 97.06 102 ILE A N 1
ATOM 750 C CA . ILE A 1 102 ? -9.460 -7.153 1.808 1.00 97.06 102 ILE A CA 1
ATOM 751 C C . ILE A 1 102 ? -10.728 -6.598 1.155 1.00 97.06 102 ILE A C 1
ATOM 753 O O . ILE A 1 102 ? -11.421 -7.275 0.403 1.00 97.06 102 ILE A O 1
ATOM 757 N N . SER A 1 103 ? -11.032 -5.343 1.462 1.00 96.19 103 SER A N 1
ATOM 758 C CA . SER A 1 103 ? -12.263 -4.648 1.056 1.00 96.19 103 SER A CA 1
ATOM 759 C C . SER A 1 103 ? -12.054 -3.671 -0.103 1.00 96.19 103 SER A C 1
ATOM 761 O O . SER A 1 103 ? -13.016 -3.205 -0.712 1.00 96.19 103 SER A O 1
ATOM 763 N N . GLY A 1 104 ? -10.801 -3.397 -0.458 1.00 95.75 104 GLY A N 1
ATOM 764 C CA . GLY A 1 104 ? -10.449 -2.601 -1.622 1.00 95.75 104 GLY A CA 1
ATOM 765 C C . GLY A 1 104 ? -8.960 -2.673 -1.910 1.00 95.75 104 GLY A C 1
ATOM 766 O O . GLY A 1 104 ? -8.154 -2.886 -1.005 1.00 95.75 104 GLY A O 1
ATOM 767 N N . HIS A 1 105 ? -8.594 -2.466 -3.171 1.00 95.69 105 HIS A N 1
ATOM 768 C CA . HIS A 1 105 ? -7.203 -2.309 -3.563 1.00 95.69 105 HIS A CA 1
ATOM 769 C C . HIS A 1 105 ? -7.051 -1.274 -4.677 1.00 95.69 105 HIS A C 1
ATOM 771 O O . HIS A 1 105 ? -7.970 -1.039 -5.464 1.00 95.69 105 HIS A O 1
ATOM 777 N N . VAL A 1 106 ? -5.870 -0.670 -4.742 1.00 96.62 106 VAL A N 1
ATOM 778 C CA . VAL A 1 106 ? -5.432 0.208 -5.828 1.00 96.62 106 VAL A CA 1
ATOM 779 C C . VAL A 1 106 ? -4.029 -0.212 -6.218 1.00 96.62 106 VAL A C 1
ATOM 781 O O . VAL A 1 106 ? -3.153 -0.267 -5.361 1.00 96.62 106 VAL A O 1
ATOM 784 N N . VAL A 1 107 ? -3.810 -0.460 -7.506 1.00 96.06 107 VAL A N 1
ATOM 785 C CA . VAL A 1 107 ? -2.478 -0.716 -8.058 1.00 96.06 107 VAL A CA 1
ATOM 786 C C . VAL A 1 107 ? -2.147 0.391 -9.044 1.00 96.06 107 VAL A C 1
ATOM 788 O O . VAL A 1 107 ? -2.982 0.779 -9.859 1.00 96.06 107 VAL A O 1
ATOM 791 N N . GLY A 1 108 ? -0.924 0.900 -8.974 1.00 96.06 108 GLY A N 1
ATOM 792 C CA . GLY A 1 108 ? -0.425 1.927 -9.874 1.00 96.06 108 GLY A CA 1
ATOM 793 C C . GLY A 1 108 ? 1.033 1.684 -10.230 1.00 96.06 108 GLY A C 1
ATOM 794 O O . GLY A 1 108 ? 1.762 1.024 -9.489 1.00 96.06 108 GLY A O 1
ATOM 795 N N . CYS A 1 109 ? 1.474 2.229 -11.359 1.00 96.31 109 CYS A N 1
ATOM 796 C CA . CYS A 1 109 ? 2.879 2.192 -11.735 1.00 96.31 109 CYS A CA 1
ATOM 797 C C . CYS A 1 109 ? 3.329 3.484 -12.409 1.00 96.31 109 CYS A C 1
ATOM 799 O O . CYS A 1 109 ? 2.516 4.250 -12.922 1.00 96.31 109 CYS A O 1
ATOM 801 N N . HIS A 1 110 ? 4.638 3.730 -12.395 1.00 95.56 110 HIS A N 1
ATOM 802 C CA . HIS A 1 110 ? 5.234 4.874 -13.065 1.00 95.56 110 HIS A CA 1
ATOM 803 C C . HIS A 1 110 ? 6.726 4.649 -13.344 1.00 95.56 110 HIS A C 1
ATOM 805 O O . HIS A 1 110 ? 7.462 4.141 -12.499 1.00 95.56 110 HIS A O 1
ATOM 811 N N . HIS A 1 111 ? 7.212 5.062 -14.515 1.00 92.56 111 HIS A N 1
ATOM 812 C CA . HIS A 1 111 ? 8.621 4.868 -14.904 1.00 92.56 111 HIS A CA 1
ATOM 813 C C . HIS A 1 111 ? 9.600 5.837 -14.226 1.00 92.56 111 HIS A C 1
ATOM 815 O O . HIS A 1 111 ? 10.801 5.570 -14.177 1.00 92.56 111 HIS A O 1
ATOM 821 N N . LYS A 1 112 ? 9.108 6.959 -13.688 1.00 91.12 112 LYS A N 1
ATOM 822 C CA . LYS A 1 112 ? 9.912 7.913 -12.900 1.00 91.12 112 LYS A CA 1
ATOM 823 C C . LYS A 1 112 ? 9.768 7.663 -11.401 1.00 91.12 112 LYS A C 1
ATOM 825 O O . LYS A 1 112 ? 8.689 7.281 -10.958 1.00 91.12 112 LYS A O 1
ATOM 830 N N . ASP A 1 113 ? 10.831 7.967 -10.658 1.00 86.81 113 ASP A N 1
ATOM 831 C CA . ASP A 1 113 ? 10.801 8.070 -9.195 1.00 86.81 113 ASP A CA 1
ATOM 832 C C . ASP A 1 113 ? 9.952 9.288 -8.808 1.00 86.81 113 ASP A C 1
ATOM 834 O O . ASP A 1 113 ? 10.339 10.422 -9.094 1.00 86.81 113 ASP A O 1
ATOM 838 N N . LEU A 1 114 ? 8.770 9.042 -8.246 1.00 91.62 114 LEU A N 1
ATOM 839 C CA . LEU A 1 114 ? 7.834 10.079 -7.818 1.00 91.62 114 LEU A CA 1
ATOM 840 C C . LEU A 1 114 ? 7.914 10.264 -6.305 1.00 91.62 114 LEU A C 1
ATOM 842 O O . LEU A 1 114 ? 8.123 9.311 -5.553 1.00 91.62 114 LEU A O 1
ATOM 846 N N . THR A 1 115 ? 7.692 11.490 -5.842 1.00 91.88 115 THR A N 1
ATOM 847 C CA . THR A 1 115 ? 7.438 11.745 -4.421 1.00 91.88 115 THR A CA 1
ATOM 848 C C . THR A 1 115 ? 6.123 11.083 -3.976 1.00 91.88 115 THR A C 1
ATOM 850 O O . THR A 1 115 ? 5.239 10.862 -4.809 1.00 91.88 115 THR A O 1
ATOM 853 N N . PRO A 1 116 ? 5.929 10.806 -2.671 1.00 93.25 116 PRO A N 1
ATOM 854 C CA . PRO A 1 116 ? 4.663 10.268 -2.164 1.00 93.25 116 PRO A CA 1
ATOM 855 C C . PRO A 1 116 ? 3.433 11.092 -2.581 1.00 93.25 116 PRO A C 1
ATOM 857 O O . PRO A 1 116 ? 2.429 10.528 -3.001 1.00 93.25 116 PRO A O 1
ATOM 860 N N . SER A 1 117 ? 3.523 12.426 -2.560 1.00 94.88 117 SER A N 1
ATOM 861 C CA . SER A 1 117 ? 2.424 13.315 -2.974 1.00 94.88 117 SER A CA 1
ATOM 862 C C . SER A 1 117 ? 2.093 13.205 -4.471 1.00 94.88 117 SER A C 1
ATOM 864 O O . SER A 1 117 ? 0.922 13.147 -4.864 1.00 94.88 117 SER A O 1
ATOM 866 N N . GLU A 1 118 ? 3.116 13.107 -5.324 1.00 95.69 118 GLU A N 1
ATOM 867 C CA . GLU A 1 118 ? 2.928 12.887 -6.762 1.00 95.69 118 GLU A CA 1
ATOM 868 C C . GLU A 1 118 ? 2.347 11.499 -7.044 1.00 95.69 118 GLU A C 1
ATOM 870 O O . GLU A 1 118 ? 1.433 11.381 -7.856 1.00 95.69 118 GLU A O 1
ATOM 875 N N . ALA A 1 119 ? 2.827 10.455 -6.363 1.00 96.38 119 ALA A N 1
ATOM 876 C CA . ALA A 1 119 ? 2.280 9.107 -6.496 1.00 96.38 119 ALA A CA 1
ATOM 877 C C . ALA A 1 119 ? 0.815 9.046 -6.029 1.00 96.38 119 ALA A C 1
ATOM 879 O O . ALA A 1 119 ? -0.026 8.461 -6.710 1.00 96.38 119 ALA A O 1
ATOM 880 N N . PHE A 1 120 ? 0.482 9.708 -4.918 1.00 97.38 120 PHE A N 1
ATOM 881 C CA . PHE A 1 120 ? -0.884 9.794 -4.404 1.00 97.38 120 PHE A CA 1
ATOM 882 C C . PHE A 1 120 ? -1.845 10.391 -5.441 1.00 97.38 120 PHE A C 1
ATOM 884 O O . PHE A 1 120 ? -2.862 9.782 -5.756 1.00 97.38 120 PHE A O 1
ATOM 891 N N . SER A 1 121 ? -1.514 11.560 -5.993 1.00 95.88 121 SER A N 1
ATOM 892 C CA . SER A 1 121 ? -2.425 12.337 -6.849 1.00 95.88 121 SER A CA 1
ATOM 893 C C . SER A 1 121 ? -2.422 11.917 -8.322 1.00 95.88 121 SER A C 1
ATOM 895 O O . SER A 1 121 ? -3.464 11.947 -8.977 1.00 95.88 121 SER A O 1
ATOM 897 N N . ASN A 1 122 ? -1.267 11.518 -8.857 1.00 95.06 122 ASN A N 1
ATOM 898 C CA . ASN A 1 122 ? -1.115 11.251 -10.288 1.00 95.06 122 ASN A CA 1
ATOM 899 C C . ASN A 1 122 ? -1.207 9.763 -10.640 1.00 95.06 122 ASN A C 1
ATOM 901 O O . ASN A 1 122 ? -1.462 9.444 -11.803 1.00 95.06 122 ASN A O 1
ATOM 905 N N . VAL A 1 123 ? -0.992 8.866 -9.669 1.00 95.88 123 VAL A N 1
ATOM 906 C CA . VAL A 1 123 ? -0.912 7.416 -9.906 1.00 95.88 123 VAL A CA 1
ATOM 907 C C . VAL A 1 123 ? -2.013 6.658 -9.165 1.00 95.88 123 VAL A C 1
ATOM 909 O O . VAL A 1 123 ? -2.806 5.977 -9.805 1.00 95.88 123 VAL A O 1
ATOM 912 N N . LEU A 1 124 ? -2.090 6.786 -7.840 1.00 96.88 124 LEU A N 1
ATOM 913 C CA . LEU A 1 124 ? -2.978 5.972 -7.002 1.00 96.88 124 LEU A CA 1
ATOM 914 C C . LEU A 1 124 ? -4.427 6.475 -6.998 1.00 96.88 124 LEU A C 1
ATOM 916 O O . LEU A 1 124 ? -5.356 5.705 -7.219 1.00 96.88 124 LEU A O 1
ATOM 920 N N . PHE A 1 125 ? -4.632 7.769 -6.769 1.00 96.19 125 PHE A N 1
ATOM 921 C CA . PHE A 1 125 ?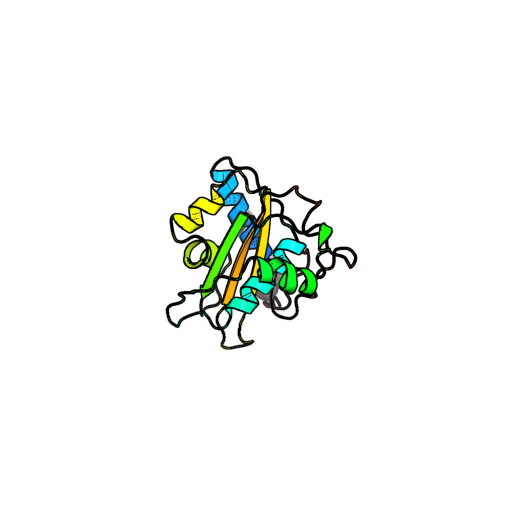 -5.954 8.379 -6.640 1.00 96.19 125 PHE A CA 1
ATOM 922 C C . PHE A 1 125 ? -6.116 9.468 -7.695 1.00 96.19 125 PHE A C 1
ATOM 924 O O . PHE A 1 125 ? -6.096 10.658 -7.399 1.00 96.19 125 PHE A O 1
ATOM 931 N N . ARG A 1 126 ? -6.230 9.047 -8.958 1.00 92.75 126 ARG A N 1
ATOM 932 C CA . ARG A 1 126 ? -6.383 9.952 -10.110 1.00 92.75 126 ARG A CA 1
ATOM 933 C C . ARG A 1 126 ? -7.829 10.069 -10.591 1.00 92.75 126 ARG A C 1
ATOM 935 O O . ARG A 1 126 ? -8.199 11.065 -11.211 1.00 92.75 126 ARG A O 1
ATOM 942 N N . ASP A 1 127 ? -8.653 9.057 -10.335 1.00 90.81 127 ASP A N 1
ATOM 943 C CA . ASP A 1 127 ? -10.012 8.962 -10.865 1.00 90.81 127 ASP A CA 1
ATOM 944 C C . ASP A 1 127 ? -11.067 8.788 -9.768 1.00 90.81 127 ASP A C 1
ATOM 946 O O . ASP A 1 127 ? -10.786 8.478 -8.612 1.00 90.81 127 ASP A O 1
ATOM 950 N N . LYS A 1 128 ? -12.336 8.987 -10.136 1.00 92.88 128 LYS A N 1
ATOM 951 C CA . LYS A 1 128 ? -13.453 8.898 -9.186 1.00 92.88 128 LYS A CA 1
ATOM 952 C C . LYS A 1 128 ? -13.569 7.519 -8.526 1.00 92.88 128 LYS A C 1
ATOM 954 O O . LYS A 1 128 ? -14.039 7.444 -7.394 1.00 92.88 128 LYS A O 1
ATOM 959 N N . LYS A 1 129 ? -13.165 6.442 -9.212 1.00 92.81 129 LYS A N 1
ATOM 960 C CA . LYS A 1 129 ? -13.252 5.072 -8.692 1.00 92.81 129 LYS A CA 1
ATOM 961 C C . LYS A 1 129 ? -12.231 4.872 -7.574 1.00 92.81 129 LYS A C 1
ATOM 963 O O . LYS A 1 129 ? -12.617 4.485 -6.476 1.00 92.81 129 LYS A O 1
ATOM 968 N N . SER A 1 130 ? -10.969 5.209 -7.811 1.00 92.94 130 SER A N 1
ATOM 969 C CA . SER A 1 130 ? -9.911 5.176 -6.794 1.00 92.94 130 SER A CA 1
ATOM 970 C C . SER A 1 130 ? -10.229 6.108 -5.618 1.00 92.94 130 SER A C 1
ATOM 972 O O . SER A 1 130 ? -10.162 5.677 -4.468 1.00 92.94 130 SER A O 1
ATOM 974 N N . PHE A 1 131 ? -10.695 7.337 -5.868 1.00 93.88 131 PHE A N 1
ATOM 975 C CA . PHE A 1 131 ? -11.123 8.251 -4.798 1.00 93.88 131 PHE A CA 1
ATOM 976 C C . PHE A 1 131 ? -12.305 7.724 -3.969 1.00 93.88 131 PHE A C 1
ATOM 978 O O . PHE A 1 131 ? -12.378 7.997 -2.771 1.00 93.88 131 PHE A O 1
ATOM 985 N N . SER A 1 132 ? -13.218 6.944 -4.559 1.00 95.25 132 SER A N 1
ATOM 986 C CA . SER A 1 132 ? -14.340 6.362 -3.810 1.00 95.25 132 SER A CA 1
ATOM 987 C C . SER A 1 132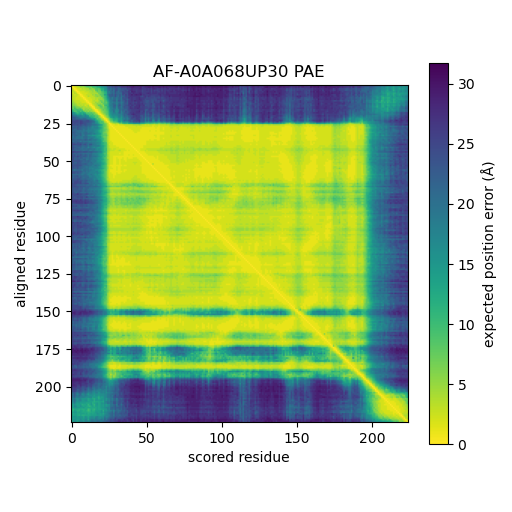 ? -13.889 5.390 -2.711 1.00 95.25 132 SER A C 1
ATOM 989 O O . SER A 1 132 ? -14.556 5.290 -1.682 1.00 95.25 132 SER A O 1
ATOM 991 N N . LEU A 1 133 ? -12.719 4.755 -2.867 1.00 96.12 133 LEU A N 1
ATOM 992 C CA . LEU A 1 133 ? -12.130 3.883 -1.846 1.00 96.12 133 LEU A CA 1
ATOM 993 C C . LEU A 1 133 ? -11.683 4.673 -0.610 1.00 96.12 133 LEU A C 1
ATOM 995 O O . LEU A 1 133 ? -11.860 4.202 0.513 1.00 96.12 133 LEU A O 1
ATOM 999 N N . LEU A 1 134 ? -11.178 5.900 -0.789 1.00 95.88 134 LEU A N 1
ATOM 1000 C CA . LEU A 1 134 ? -10.842 6.791 0.329 1.00 95.88 134 LEU A CA 1
ATOM 1001 C C . LEU A 1 134 ? -12.093 7.211 1.106 1.00 95.88 134 LEU A C 1
ATOM 1003 O O . LEU A 1 134 ? -12.047 7.326 2.330 1.00 95.88 134 LEU A O 1
ATOM 1007 N N . GLY A 1 135 ? -13.208 7.399 0.396 1.00 94.56 135 GLY A N 1
ATOM 1008 C CA . GLY A 1 135 ? -14.503 7.785 0.956 1.00 94.56 135 GLY A CA 1
ATOM 1009 C C . GLY A 1 135 ? -15.249 6.667 1.690 1.00 94.56 135 GLY A C 1
ATOM 1010 O O . GLY A 1 135 ? -16.242 6.942 2.369 1.00 94.56 135 GLY A O 1
ATOM 1011 N N . ASN A 1 136 ? -14.804 5.414 1.565 1.00 96.44 136 ASN A N 1
ATOM 1012 C CA . ASN A 1 136 ? -15.503 4.282 2.154 1.00 96.44 136 ASN A CA 1
ATOM 1013 C C . ASN A 1 136 ? -15.332 4.253 3.685 1.00 96.44 136 ASN A C 1
ATOM 1015 O O . ASN A 1 136 ? -14.218 4.225 4.219 1.00 96.44 136 ASN A O 1
ATOM 1019 N N . ARG A 1 137 ? -16.466 4.256 4.394 1.00 96.25 137 ARG A N 1
ATOM 1020 C CA . ARG A 1 137 ? -16.547 4.225 5.862 1.00 96.25 137 ARG A CA 1
ATOM 1021 C C . ARG A 1 137 ? -16.333 2.837 6.452 1.00 96.25 137 ARG A C 1
ATOM 1023 O O . ARG A 1 137 ? -16.082 2.756 7.645 1.00 96.25 137 ARG A O 1
ATOM 1030 N N . SER A 1 138 ? -16.451 1.775 5.653 1.00 96.00 138 SER A N 1
ATOM 1031 C CA . SER A 1 138 ? -16.226 0.411 6.136 1.00 96.00 138 SER A CA 1
ATOM 1032 C C . SER A 1 138 ? -14.745 0.068 6.279 1.00 96.00 138 SER A C 1
ATOM 1034 O O . SER A 1 138 ? -14.429 -0.933 6.908 1.00 96.00 138 SER A O 1
ATOM 1036 N N . HIS A 1 139 ? -13.845 0.850 5.673 1.00 97.06 139 HIS A N 1
ATOM 1037 C CA . HIS A 1 139 ? -12.406 0.651 5.812 1.00 97.06 139 HIS A CA 1
ATOM 1038 C C . HIS A 1 139 ? -11.942 1.091 7.203 1.00 97.06 139 HIS A C 1
ATOM 1040 O O . HIS A 1 139 ? -12.209 2.228 7.607 1.00 97.06 139 HIS A O 1
ATOM 1046 N N . ASN A 1 140 ? -11.194 0.212 7.870 1.00 96.94 140 ASN A N 1
ATOM 1047 C CA . ASN A 1 140 ? -10.621 0.421 9.201 1.00 96.94 140 ASN A CA 1
ATOM 1048 C C . ASN A 1 140 ? -9.089 0.304 9.200 1.00 96.94 140 ASN A C 1
ATOM 1050 O O . ASN A 1 140 ? -8.428 0.882 10.061 1.00 96.94 140 ASN A O 1
ATOM 1054 N N . GLU A 1 141 ? -8.522 -0.414 8.229 1.00 97.44 141 GLU A N 1
ATOM 1055 C CA . GLU A 1 141 ? -7.083 -0.638 8.093 1.00 97.44 141 GLU A CA 1
ATOM 1056 C C . GLU A 1 141 ? -6.598 -0.327 6.678 1.00 97.44 141 GLU A C 1
ATOM 1058 O O . GLU A 1 141 ? -7.346 -0.444 5.699 1.00 97.44 141 GLU A O 1
ATOM 1063 N N . VAL A 1 142 ? -5.324 0.039 6.578 1.00 98.12 142 VAL A N 1
ATOM 1064 C CA . VAL A 1 142 ? -4.607 0.265 5.326 1.00 98.12 142 VAL A CA 1
ATOM 1065 C C . VAL A 1 142 ? -3.215 -0.356 5.394 1.00 98.12 142 VAL A C 1
ATOM 1067 O O . VAL A 1 142 ? -2.569 -0.356 6.441 1.00 98.12 142 VAL A O 1
ATOM 1070 N N . GLY A 1 143 ? -2.755 -0.875 4.262 1.00 97.38 143 GLY A N 1
ATOM 1071 C CA . GLY A 1 143 ? -1.380 -1.306 4.053 1.00 97.38 143 GLY A CA 1
ATOM 1072 C C . GLY A 1 143 ? -0.913 -0.893 2.665 1.00 97.38 143 GLY A C 1
ATOM 1073 O O . GLY A 1 143 ? -1.675 -0.971 1.699 1.00 97.38 143 GLY A O 1
ATOM 1074 N N . ILE A 1 144 ? 0.325 -0.416 2.559 1.00 97.19 144 ILE A N 1
ATOM 1075 C CA . ILE A 1 144 ? 0.898 0.071 1.302 1.00 97.19 144 ILE A CA 1
ATOM 1076 C C . ILE A 1 144 ? 2.214 -0.636 1.033 1.00 97.19 144 ILE A C 1
ATOM 1078 O O . ILE A 1 144 ? 3.074 -0.695 1.906 1.00 97.19 144 ILE A O 1
ATOM 1082 N N . GLY A 1 145 ? 2.378 -1.118 -0.195 1.00 95.12 145 GLY A N 1
ATOM 1083 C CA . GLY A 1 145 ? 3.610 -1.697 -0.708 1.00 95.12 145 GLY A CA 1
ATOM 1084 C C . GLY A 1 145 ? 4.147 -0.893 -1.884 1.00 95.12 145 GLY A C 1
ATOM 1085 O O . GLY A 1 145 ? 3.390 -0.484 -2.765 1.00 95.12 145 GLY A O 1
ATOM 1086 N N . ILE A 1 146 ? 5.461 -0.680 -1.904 1.00 93.94 146 ILE A N 1
ATOM 1087 C CA . ILE A 1 146 ? 6.191 0.010 -2.966 1.00 93.94 146 ILE A CA 1
ATOM 1088 C C . ILE A 1 146 ? 7.302 -0.900 -3.467 1.00 93.94 146 ILE A C 1
ATOM 1090 O O . ILE A 1 146 ? 8.229 -1.245 -2.732 1.00 93.94 146 ILE A O 1
ATOM 1094 N N . PHE A 1 147 ? 7.241 -1.236 -4.745 1.00 91.50 147 PHE A N 1
ATOM 1095 C CA . PHE A 1 147 ? 8.182 -2.126 -5.402 1.00 91.50 147 PHE A CA 1
ATOM 1096 C C . PHE A 1 147 ? 8.849 -1.435 -6.594 1.00 91.50 147 PHE A C 1
ATOM 1098 O O . PHE A 1 147 ? 8.281 -0.542 -7.221 1.00 91.50 147 PHE A O 1
ATOM 1105 N N . ARG A 1 148 ? 10.075 -1.848 -6.931 1.00 89.62 148 ARG A N 1
ATOM 1106 C CA . ARG A 1 148 ? 10.756 -1.404 -8.153 1.00 89.62 148 ARG A CA 1
ATOM 1107 C C . ARG A 1 148 ? 11.207 -2.616 -8.959 1.00 89.62 148 ARG A C 1
ATOM 1109 O O . ARG A 1 148 ? 12.189 -3.255 -8.583 1.00 89.62 148 ARG A O 1
ATOM 1116 N N . ALA A 1 149 ? 10.560 -2.849 -10.104 1.00 85.19 149 ALA A N 1
ATOM 1117 C CA . ALA A 1 149 ? 10.717 -4.053 -10.933 1.00 85.19 149 ALA A CA 1
ATOM 1118 C C . ALA A 1 149 ? 12.167 -4.401 -11.293 1.00 85.19 149 ALA A C 1
ATOM 1120 O O . ALA A 1 149 ? 12.556 -5.567 -11.321 1.00 85.19 149 ALA A O 1
ATOM 1121 N N . HIS A 1 150 ? 13.018 -3.391 -11.500 1.00 80.25 150 HIS A N 1
ATOM 1122 C CA . HIS A 1 150 ? 14.448 -3.603 -11.704 1.00 80.25 150 HIS A CA 1
ATOM 1123 C C . HIS A 1 150 ? 15.265 -2.543 -10.978 1.00 80.25 150 HIS A C 1
ATOM 1125 O O . HIS A 1 150 ? 14.951 -1.351 -11.055 1.00 80.25 150 HIS A O 1
ATOM 1131 N N . LYS A 1 151 ? 16.379 -2.961 -10.356 1.00 69.94 151 LYS A N 1
ATOM 1132 C CA . LYS A 1 151 ? 17.223 -2.104 -9.506 1.00 69.94 151 LYS A CA 1
ATOM 1133 C C . LYS A 1 151 ? 17.607 -0.766 -10.146 1.00 69.94 151 LYS A C 1
ATOM 1135 O O . LYS A 1 151 ? 17.782 0.179 -9.394 1.00 69.94 151 LYS A O 1
ATOM 1140 N N . HIS A 1 152 ? 17.692 -0.634 -11.472 1.00 68.25 152 HIS A N 1
ATOM 1141 C CA . HIS A 1 152 ? 18.110 0.632 -12.096 1.00 68.25 152 HIS A CA 1
ATOM 1142 C C . HIS A 1 152 ? 17.282 1.103 -13.297 1.00 68.25 152 HIS A C 1
ATOM 1144 O O . HIS A 1 152 ? 17.479 2.233 -13.732 1.00 68.25 152 HIS A O 1
ATOM 1150 N N . LYS A 1 153 ? 16.366 0.287 -13.832 1.00 77.88 153 LYS A N 1
ATOM 1151 C CA . LYS A 1 153 ? 15.664 0.595 -15.096 1.00 77.88 153 LYS A CA 1
ATOM 1152 C C . LYS A 1 153 ? 14.181 0.220 -15.122 1.00 77.88 153 LYS A C 1
ATOM 1154 O O . LYS A 1 153 ? 13.537 0.425 -16.138 1.00 77.88 153 LYS A O 1
ATOM 1159 N N . GLY A 1 154 ? 13.660 -0.353 -14.039 1.00 84.69 154 GLY A N 1
ATOM 1160 C CA . GLY A 1 154 ? 12.266 -0.783 -13.980 1.00 84.69 154 GLY A CA 1
ATOM 1161 C C . GLY A 1 154 ? 11.362 0.306 -13.408 1.00 84.69 154 GLY A C 1
ATOM 1162 O O . GLY A 1 154 ? 11.866 1.139 -12.637 1.00 84.69 154 GLY A O 1
ATOM 1163 N N . PRO A 1 155 ? 10.063 0.273 -13.752 1.00 92.81 155 PRO A N 1
ATOM 1164 C CA . PRO A 1 155 ? 9.073 1.156 -13.162 1.00 92.81 155 PRO A CA 1
ATOM 1165 C C . PRO A 1 155 ? 8.979 0.954 -11.650 1.00 92.81 155 PRO A C 1
ATOM 1167 O O . PRO A 1 155 ? 9.335 -0.098 -11.104 1.00 92.81 155 PRO A O 1
ATOM 1170 N N . TYR A 1 156 ? 8.496 1.997 -10.993 1.00 93.62 156 TYR A N 1
ATOM 1171 C CA . TYR A 1 156 ? 7.980 1.941 -9.639 1.00 93.62 156 TYR A CA 1
ATOM 1172 C C . TYR A 1 156 ? 6.546 1.435 -9.690 1.00 93.62 156 TYR A C 1
ATOM 1174 O O . TYR A 1 156 ? 5.784 1.807 -10.584 1.00 93.62 156 TYR A O 1
ATOM 1182 N N . LEU A 1 157 ? 6.202 0.577 -8.741 1.00 95.62 157 LEU A N 1
ATOM 1183 C CA . LEU A 1 157 ? 4.876 0.024 -8.559 1.00 95.62 157 LEU A CA 1
ATOM 1184 C C . LEU A 1 157 ? 4.427 0.289 -7.132 1.00 95.62 157 LEU A C 1
ATOM 1186 O O . LEU A 1 157 ? 5.212 0.180 -6.190 1.00 95.62 157 LEU A O 1
ATOM 1190 N N . TRP A 1 158 ? 3.151 0.609 -6.998 1.00 96.56 158 TRP A N 1
ATOM 1191 C CA . TRP A 1 158 ? 2.483 0.799 -5.726 1.00 96.56 158 TRP A CA 1
ATOM 1192 C C . TRP A 1 158 ? 1.265 -0.107 -5.687 1.00 96.56 158 TRP A C 1
ATOM 1194 O O . TRP A 1 158 ? 0.521 -0.184 -6.666 1.00 96.56 158 TRP A O 1
ATOM 1204 N N . CYS A 1 159 ? 1.037 -0.744 -4.548 1.00 97.38 159 CYS A N 1
ATOM 1205 C CA . CYS A 1 159 ? -0.231 -1.380 -4.234 1.00 97.38 159 CYS A CA 1
ATOM 1206 C C . CYS A 1 159 ? -0.698 -0.853 -2.875 1.00 97.38 159 CYS A C 1
ATOM 1208 O O . CYS A 1 159 ? 0.074 -0.802 -1.918 1.00 97.38 159 CYS A O 1
ATOM 1210 N N . VAL A 1 160 ? -1.948 -0.404 -2.814 1.00 98.12 160 VAL A N 1
ATOM 1211 C CA . VAL A 1 160 ? -2.634 0.030 -1.595 1.00 98.12 160 VAL A CA 1
ATOM 1212 C C . VAL A 1 160 ? -3.741 -0.971 -1.336 1.00 98.12 160 VAL A C 1
ATOM 1214 O O . VAL A 1 160 ? -4.568 -1.196 -2.217 1.00 98.12 160 VAL A O 1
ATOM 1217 N N . LEU A 1 161 ? -3.774 -1.540 -0.138 1.00 98.31 161 LEU A N 1
ATOM 1218 C CA . LEU A 1 161 ? -4.819 -2.450 0.311 1.00 98.31 161 LEU A CA 1
ATOM 1219 C C . LEU A 1 161 ? -5.604 -1.812 1.452 1.00 98.31 161 LEU A C 1
ATOM 1221 O O . LEU A 1 161 ? -5.028 -1.216 2.361 1.00 98.31 161 LEU A O 1
ATOM 1225 N N . PHE A 1 162 ? -6.922 -1.970 1.405 1.00 98.12 162 PHE A N 1
ATOM 1226 C CA . PHE A 1 162 ? -7.852 -1.543 2.442 1.00 98.12 162 PHE A CA 1
ATOM 1227 C C . PHE A 1 162 ? -8.520 -2.766 3.066 1.00 98.12 162 PHE A C 1
ATOM 1229 O O . PHE A 1 162 ? -8.983 -3.658 2.350 1.00 98.12 162 PHE A O 1
ATOM 1236 N N . SER A 1 163 ? -8.640 -2.793 4.391 1.00 97.81 163 SER A N 1
ATOM 1237 C CA . SER A 1 163 ? -9.353 -3.843 5.129 1.00 97.81 163 SER A CA 1
ATOM 1238 C C . SER A 1 163 ? -10.505 -3.249 5.935 1.00 97.81 163 SER A C 1
ATOM 1240 O O . SER A 1 163 ? -10.404 -2.154 6.496 1.00 97.81 163 SER A O 1
ATOM 1242 N N . SER A 1 164 ? -11.619 -3.980 5.972 1.00 97.12 164 SER A N 1
ATOM 1243 C CA . SER A 1 164 ? -12.785 -3.683 6.814 1.00 97.12 164 SER A CA 1
ATOM 1244 C C . SER A 1 164 ? -12.803 -4.510 8.100 1.00 97.12 164 SER A C 1
ATOM 1246 O O . SER A 1 164 ? -13.818 -4.565 8.794 1.00 97.12 164 SER A O 1
ATOM 1248 N N . SER A 1 165 ? -11.702 -5.198 8.389 1.00 93.69 165 SER A N 1
ATOM 1249 C CA . SER A 1 165 ? -11.570 -6.102 9.527 1.00 93.69 165 SER A CA 1
ATOM 1250 C C . SER A 1 165 ? -11.311 -5.337 10.822 1.00 93.69 165 SER A C 1
ATOM 1252 O O . SER A 1 165 ? -11.231 -4.103 10.848 1.00 93.69 165 SER A O 1
ATOM 1254 N N . GLN A 1 166 ? -11.234 -6.076 11.926 1.00 91.94 166 GLN A N 1
ATOM 1255 C CA . GLN A 1 166 ? -10.921 -5.509 13.226 1.00 91.94 166 GLN A CA 1
ATOM 1256 C C . GLN A 1 166 ? -9.426 -5.174 13.319 1.00 91.94 166 GLN A C 1
ATOM 1258 O O . GLN A 1 166 ? -8.565 -6.047 13.200 1.00 91.94 166 GLN A O 1
ATOM 1263 N N . THR A 1 167 ? -9.137 -3.902 13.589 1.00 90.31 167 THR A N 1
ATOM 1264 C CA . THR A 1 167 ? -7.771 -3.390 13.736 1.00 90.31 167 THR A CA 1
ATOM 1265 C C . THR A 1 167 ? -7.002 -4.142 14.824 1.00 90.31 167 THR A C 1
ATOM 1267 O O . THR A 1 167 ? -7.584 -4.596 15.810 1.00 90.31 167 THR A O 1
ATOM 1270 N N . ASN A 1 168 ? -5.683 -4.263 14.662 1.00 85.38 168 ASN A N 1
ATOM 1271 C CA . ASN A 1 168 ? -4.750 -4.878 15.625 1.00 85.38 168 ASN A CA 1
ATOM 1272 C C . ASN A 1 168 ? -4.959 -6.378 15.912 1.00 85.38 168 ASN A C 1
ATOM 1274 O O . ASN A 1 168 ? -4.215 -6.946 16.707 1.00 85.38 168 ASN A O 1
ATOM 1278 N N . THR A 1 169 ? -5.954 -7.018 15.298 1.00 90.69 169 THR A N 1
ATOM 1279 C CA . THR A 1 169 ? -6.232 -8.459 15.454 1.00 90.69 169 THR A CA 1
ATOM 1280 C C . THR A 1 169 ? -6.125 -9.224 14.142 1.00 90.69 169 THR A C 1
ATOM 1282 O O . THR A 1 169 ? -6.190 -10.450 14.143 1.00 90.69 169 THR A O 1
ATOM 1285 N N . THR A 1 170 ? -5.955 -8.506 13.028 1.00 94.06 170 THR A N 1
ATOM 1286 C CA . THR A 1 170 ? -5.833 -9.098 11.699 1.00 94.06 170 THR A CA 1
ATOM 1287 C C . THR A 1 170 ? -4.520 -8.733 11.029 1.00 94.06 170 THR A C 1
ATOM 1289 O O . THR A 1 170 ? -3.891 -7.730 11.372 1.00 94.06 170 THR A O 1
ATOM 1292 N N . PHE A 1 171 ? -4.099 -9.582 10.091 1.00 94.50 171 PHE A N 1
ATOM 1293 C CA . PHE A 1 171 ? -2.788 -9.532 9.443 1.00 94.50 171 PHE A CA 1
ATOM 1294 C C . PHE A 1 171 ? -1.636 -9.545 10.463 1.00 94.50 171 PHE A C 1
ATOM 1296 O O . PHE A 1 171 ? -0.659 -8.804 10.330 1.00 94.50 171 PHE A O 1
ATOM 1303 N N . VAL A 1 172 ? -1.781 -10.362 11.509 1.00 93.25 172 VAL A N 1
ATOM 1304 C CA . VAL A 1 172 ? -0.768 -10.545 12.554 1.00 93.25 172 VAL A CA 1
ATOM 1305 C C . VAL A 1 172 ? 0.426 -11.280 11.952 1.00 93.25 172 VAL A C 1
ATOM 1307 O O . VAL A 1 172 ? 0.254 -12.112 11.068 1.00 93.25 172 VAL A O 1
ATOM 1310 N N . LEU A 1 173 ? 1.636 -10.941 12.390 1.00 90.69 173 LEU A N 1
ATOM 1311 C CA . LEU A 1 173 ? 2.884 -11.487 11.856 1.00 90.69 173 LEU A CA 1
ATOM 1312 C C . LEU A 1 173 ? 3.518 -12.472 12.853 1.00 90.69 173 LEU A C 1
ATOM 1314 O O . LEU A 1 173 ? 3.757 -12.090 14.000 1.00 90.69 173 LEU A O 1
ATOM 1318 N N . ASP A 1 174 ? 3.865 -13.676 12.388 1.00 79.56 174 ASP A N 1
ATOM 1319 C CA . ASP A 1 174 ? 4.347 -14.811 13.198 1.00 79.56 174 ASP A CA 1
ATOM 1320 C C . ASP A 1 174 ? 5.720 -14.557 13.894 1.00 79.56 174 ASP A C 1
ATOM 1322 O O . ASP A 1 174 ? 5.955 -15.030 15.006 1.00 79.56 174 ASP A O 1
ATOM 1326 N N . ASP A 1 175 ? 6.654 -13.793 13.292 1.00 66.94 175 ASP A N 1
ATOM 1327 C CA . ASP A 1 175 ? 8.028 -13.564 13.819 1.00 66.94 175 ASP A CA 1
ATOM 1328 C C . ASP A 1 175 ? 8.159 -12.259 14.635 1.00 66.94 175 ASP A C 1
ATOM 1330 O O . ASP A 1 175 ? 8.855 -11.313 14.255 1.00 66.94 175 ASP A O 1
ATOM 1334 N N . LEU A 1 176 ? 7.476 -12.182 15.783 1.00 62.12 176 LEU A N 1
ATOM 1335 C CA . LEU A 1 176 ? 7.530 -11.027 16.704 1.00 62.12 176 LEU A CA 1
ATOM 1336 C C . LEU A 1 176 ? 7.104 -9.694 16.055 1.00 62.12 176 LEU A C 1
ATOM 1338 O O . LEU A 1 176 ? 7.632 -8.635 16.402 1.00 62.12 176 LEU A O 1
ATOM 1342 N N . GLY A 1 177 ? 6.192 -9.724 15.080 1.00 61.59 177 GLY A N 1
ATOM 1343 C CA . GLY A 1 177 ? 5.804 -8.514 14.348 1.00 61.59 177 GLY A CA 1
ATOM 1344 C C . GLY A 1 177 ? 6.815 -8.064 13.286 1.00 61.59 177 GLY A C 1
ATOM 1345 O O . GLY A 1 177 ? 6.577 -7.072 12.598 1.00 61.59 177 GLY A O 1
ATOM 1346 N N . ARG A 1 178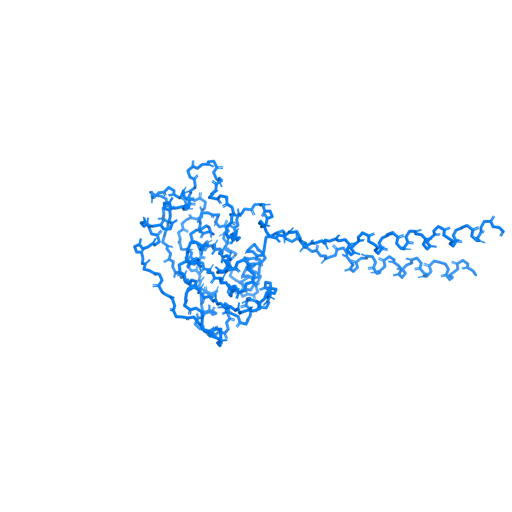 ? 7.945 -8.767 13.128 1.00 61.22 178 ARG A N 1
ATOM 1347 C CA . ARG A 1 178 ? 8.928 -8.498 12.077 1.00 61.22 178 ARG A CA 1
ATOM 1348 C C . ARG A 1 178 ? 8.482 -9.252 10.837 1.00 61.22 178 ARG A C 1
ATOM 1350 O O . ARG A 1 178 ? 8.819 -10.415 10.655 1.00 61.22 178 ARG A O 1
ATOM 1357 N N . GLY A 1 179 ? 7.689 -8.602 9.992 1.00 62.62 179 GLY A N 1
ATOM 1358 C CA . GLY A 1 179 ? 7.371 -9.146 8.672 1.00 62.62 179 GLY A CA 1
ATOM 1359 C C . GLY A 1 179 ? 8.652 -9.384 7.866 1.00 62.62 179 GLY A C 1
ATOM 1360 O O . GLY A 1 179 ? 9.764 -9.103 8.331 1.00 62.62 179 GLY A O 1
ATOM 1361 N N . ILE A 1 180 ? 8.539 -9.870 6.628 1.00 67.81 180 ILE A N 1
ATOM 1362 C CA . ILE A 1 180 ? 9.741 -10.083 5.808 1.00 67.81 180 ILE A CA 1
ATOM 1363 C C . ILE A 1 180 ? 10.618 -8.834 5.760 1.00 67.81 180 ILE A C 1
ATOM 1365 O O . ILE A 1 180 ? 10.134 -7.701 5.633 1.00 67.81 180 ILE A O 1
ATOM 1369 N N . LYS A 1 181 ? 11.936 -9.052 5.837 1.00 68.19 181 LYS A N 1
ATOM 1370 C CA . LYS A 1 181 ? 12.909 -7.977 5.647 1.00 68.19 181 LYS A CA 1
ATOM 1371 C C . LYS A 1 181 ? 12.635 -7.297 4.310 1.00 68.19 181 LYS A C 1
ATOM 1373 O O . LYS A 1 181 ? 12.495 -7.961 3.282 1.00 68.19 181 LYS A O 1
ATOM 1378 N N . GLN A 1 182 ? 12.621 -5.968 4.323 1.00 67.19 182 GLN A N 1
ATOM 1379 C CA . GLN A 1 182 ? 12.409 -5.118 3.153 1.00 67.19 182 GLN A CA 1
ATOM 1380 C C . GLN A 1 182 ? 13.590 -5.202 2.167 1.00 67.19 182 GLN A C 1
ATOM 1382 O O . GLN A 1 182 ? 14.378 -4.275 2.039 1.00 67.19 182 GLN A O 1
ATOM 1387 N N . ILE A 1 183 ? 13.773 -6.329 1.474 1.00 66.94 183 ILE A N 1
ATOM 1388 C CA . ILE A 1 183 ? 14.939 -6.559 0.596 1.00 66.94 183 ILE A CA 1
ATOM 1389 C C . ILE A 1 183 ? 14.682 -6.049 -0.831 1.00 66.94 183 ILE A C 1
ATOM 1391 O O . ILE A 1 183 ? 15.611 -5.602 -1.508 1.00 66.94 183 ILE A O 1
ATOM 1395 N N . LYS A 1 184 ? 13.430 -6.109 -1.302 1.00 73.81 184 LYS A N 1
ATOM 1396 C CA . LYS A 1 184 ? 13.055 -5.791 -2.691 1.00 73.81 184 LYS A CA 1
ATOM 1397 C C . LYS A 1 184 ? 12.124 -4.578 -2.852 1.00 73.81 184 LYS A C 1
ATOM 1399 O O . LYS A 1 184 ? 11.773 -4.229 -3.975 1.00 73.81 184 LYS A O 1
ATOM 1404 N N . GLY A 1 185 ? 11.763 -3.906 -1.764 1.00 85.50 185 GLY A N 1
ATOM 1405 C CA . GLY A 1 185 ? 10.847 -2.767 -1.768 1.00 85.50 185 GLY A CA 1
ATOM 1406 C C . GLY A 1 185 ? 10.596 -2.238 -0.360 1.00 85.50 185 GLY A C 1
ATOM 1407 O O . GLY A 1 185 ? 11.272 -2.659 0.577 1.00 85.50 185 GLY A O 1
ATOM 1408 N N . CYS A 1 186 ? 9.630 -1.334 -0.232 1.00 88.75 186 CYS A N 1
ATOM 1409 C CA . CYS A 1 186 ? 9.183 -0.755 1.034 1.00 88.75 186 CYS A CA 1
ATOM 1410 C C . CYS A 1 186 ? 7.735 -1.167 1.298 1.00 88.75 186 CYS A C 1
ATOM 1412 O O . CYS A 1 186 ? 6.951 -1.261 0.356 1.00 88.75 186 CYS A O 1
ATOM 1414 N N . TYR A 1 187 ? 7.350 -1.331 2.556 1.00 92.75 187 TYR A N 1
ATOM 1415 C CA . TYR A 1 187 ? 5.942 -1.403 2.938 1.00 92.75 187 TYR A CA 1
ATOM 1416 C C . TYR A 1 187 ? 5.658 -0.633 4.221 1.00 92.75 187 TYR A C 1
ATOM 1418 O O . TYR A 1 187 ? 6.571 -0.399 5.010 1.00 92.75 187 TYR A O 1
ATOM 1426 N N . SER A 1 188 ? 4.414 -0.200 4.398 1.00 93.19 188 SER A N 1
ATOM 1427 C CA . SER A 1 188 ? 3.984 0.632 5.523 1.00 93.19 188 SER A CA 1
ATOM 1428 C C . SER A 1 188 ? 3.827 -0.163 6.822 1.00 93.19 188 SER A C 1
ATOM 1430 O O . SER A 1 188 ? 3.698 -1.384 6.807 1.00 93.19 188 SER A O 1
ATOM 1432 N N . GLY A 1 189 ? 3.815 0.538 7.953 1.00 87.69 189 GLY A N 1
ATOM 1433 C CA . GLY A 1 189 ? 3.517 -0.027 9.273 1.00 87.69 189 GLY A CA 1
ATOM 1434 C C . GLY A 1 189 ? 4.749 -0.522 10.027 1.00 87.69 189 GLY A C 1
ATOM 1435 O O . GLY A 1 189 ? 4.629 -0.956 11.170 1.00 87.69 189 GLY A O 1
ATOM 1436 N N . LEU A 1 190 ? 5.933 -0.418 9.418 1.00 78.69 190 LEU A N 1
ATOM 1437 C CA . LEU A 1 190 ? 7.214 -0.630 10.083 1.00 78.69 190 LEU A CA 1
ATOM 1438 C C . LEU A 1 190 ? 7.896 0.704 10.380 1.00 78.69 190 LEU A C 1
ATOM 1440 O O . LEU A 1 190 ? 7.887 1.612 9.559 1.00 78.69 190 LEU A O 1
ATOM 1444 N N . SER A 1 191 ? 8.578 0.791 11.522 1.00 66.56 191 SER A N 1
ATOM 1445 C CA . SER A 1 191 ? 9.424 1.939 11.879 1.00 66.56 191 SER A CA 1
ATOM 1446 C C . SER A 1 191 ? 10.754 1.998 11.113 1.00 66.56 191 SER A C 1
ATOM 1448 O O . SER A 1 191 ? 11.558 2.900 11.348 1.00 66.56 191 SER A O 1
ATOM 1450 N N . ASP A 1 192 ? 11.016 1.026 10.241 1.00 70.56 192 ASP A N 1
ATOM 1451 C CA . ASP A 1 192 ? 12.296 0.884 9.560 1.00 70.56 192 ASP A CA 1
ATOM 1452 C C . ASP A 1 192 ? 12.378 1.786 8.327 1.00 70.56 192 ASP A C 1
ATOM 1454 O O . ASP A 1 192 ? 11.438 1.915 7.541 1.00 70.56 192 ASP A O 1
ATOM 1458 N N . ALA A 1 193 ? 13.548 2.398 8.131 1.00 69.06 193 ALA A N 1
ATOM 1459 C CA . ALA A 1 193 ? 13.840 3.095 6.890 1.00 69.06 193 ALA 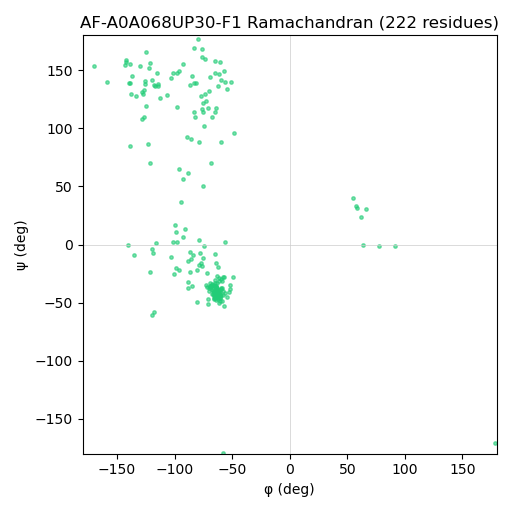A CA 1
ATOM 1460 C C . ALA A 1 193 ? 13.823 2.091 5.736 1.00 69.06 193 ALA A C 1
ATOM 1462 O O . ALA A 1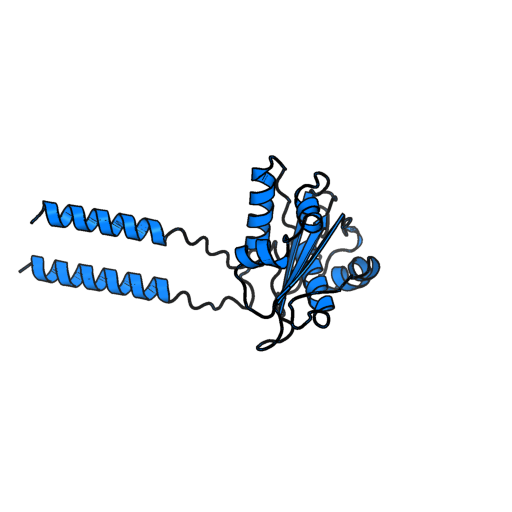 193 ? 14.413 1.009 5.830 1.00 69.06 193 ALA A O 1
ATOM 1463 N N . CYS A 1 194 ? 13.195 2.468 4.622 1.00 74.50 194 CYS A N 1
ATOM 1464 C CA . CYS A 1 194 ? 13.190 1.593 3.466 1.00 74.50 194 CYS A CA 1
ATOM 1465 C C . CYS A 1 194 ? 14.630 1.325 3.016 1.00 74.50 194 CYS A C 1
ATOM 1467 O O . CYS A 1 194 ? 15.455 2.242 2.989 1.00 74.50 194 CYS A O 1
ATOM 1469 N N . SER A 1 195 ? 14.921 0.092 2.589 1.00 63.06 195 SER A N 1
ATOM 1470 C CA . SER A 1 195 ? 16.252 -0.402 2.177 1.00 63.06 195 SER A CA 1
ATOM 1471 C C . SER A 1 195 ? 16.939 0.381 1.052 1.00 63.06 195 SER A C 1
ATOM 1473 O O . SER A 1 195 ? 18.037 0.037 0.610 1.00 63.06 195 SER A O 1
ATOM 1475 N N . ARG A 1 196 ? 16.306 1.458 0.586 1.00 51.91 196 ARG A N 1
ATOM 1476 C CA . ARG A 1 196 ? 16.761 2.335 -0.476 1.00 51.91 196 ARG A CA 1
ATOM 1477 C C . ARG A 1 196 ? 16.974 3.794 -0.077 1.00 51.91 196 ARG A C 1
ATOM 1479 O O . ARG A 1 196 ? 17.481 4.549 -0.906 1.00 51.91 196 ARG A O 1
ATOM 1486 N N . GLN A 1 197 ? 16.666 4.201 1.154 1.00 44.62 197 GLN A N 1
ATOM 1487 C CA . GLN A 1 197 ? 16.883 5.579 1.592 1.00 44.62 197 GLN A CA 1
ATOM 1488 C C . GLN A 1 197 ? 18.297 5.764 2.161 1.00 44.62 197 GLN A C 1
ATOM 1490 O O . GLN A 1 197 ? 18.484 6.174 3.297 1.00 44.62 197 GLN A O 1
ATOM 1495 N N . ASN A 1 198 ? 19.307 5.529 1.322 1.00 36.47 198 ASN A N 1
ATOM 1496 C CA . ASN A 1 198 ? 20.552 6.290 1.411 1.00 36.47 198 ASN A CA 1
ATOM 1497 C C . ASN A 1 198 ? 20.411 7.484 0.452 1.00 36.47 198 ASN A C 1
ATOM 1499 O O . ASN A 1 198 ? 21.151 7.640 -0.518 1.00 36.47 198 ASN A O 1
ATOM 1503 N N . ARG A 1 199 ? 19.358 8.291 0.645 1.00 39.84 199 ARG A N 1
ATOM 1504 C CA . ARG A 1 199 ? 19.357 9.646 0.097 1.00 39.84 199 ARG A CA 1
ATOM 1505 C C . ARG A 1 199 ? 20.308 10.391 1.009 1.00 39.84 199 ARG A C 1
ATOM 1507 O O . ARG A 1 199 ? 19.930 10.666 2.138 1.00 39.84 199 ARG A O 1
ATOM 1514 N N . ASN A 1 200 ? 21.536 10.621 0.546 1.00 37.78 200 ASN A N 1
ATOM 1515 C CA . ASN A 1 200 ? 22.509 11.463 1.231 1.00 37.78 200 ASN A CA 1
ATOM 1516 C C . ASN A 1 200 ? 21.831 12.784 1.613 1.00 37.78 200 ASN A C 1
ATOM 1518 O O . ASN A 1 200 ? 21.759 13.722 0.818 1.00 37.78 200 ASN A O 1
ATOM 1522 N N . THR A 1 201 ? 21.341 12.869 2.842 1.00 39.12 201 THR A N 1
ATOM 1523 C CA . THR A 1 201 ? 20.968 14.105 3.519 1.00 39.12 201 THR A CA 1
ATOM 1524 C C . THR A 1 201 ? 22.243 14.812 3.960 1.00 39.12 201 THR A C 1
ATOM 1526 O O . THR A 1 201 ? 22.381 15.200 5.110 1.00 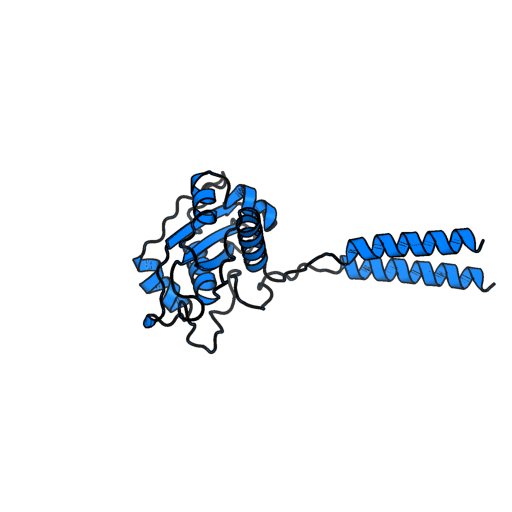39.12 201 THR A O 1
ATOM 1529 N N . ASP A 1 202 ? 23.196 14.987 3.045 1.00 42.03 202 ASP A N 1
ATOM 1530 C CA . ASP A 1 202 ? 24.384 15.800 3.296 1.00 42.03 202 ASP A CA 1
ATOM 1531 C C . ASP A 1 202 ? 24.118 17.279 2.994 1.00 42.03 202 ASP A C 1
ATOM 1533 O O . ASP A 1 202 ? 24.881 18.146 3.409 1.00 42.03 202 ASP A O 1
ATOM 1537 N N . GLN A 1 203 ? 23.004 17.622 2.336 1.00 44.03 203 GLN A N 1
ATOM 1538 C CA . GLN A 1 203 ? 22.664 19.026 2.073 1.00 44.03 203 GLN A CA 1
ATOM 1539 C C . GLN A 1 203 ? 22.316 19.815 3.345 1.00 44.03 203 GLN A C 1
ATOM 1541 O O . GLN A 1 203 ? 22.678 20.987 3.43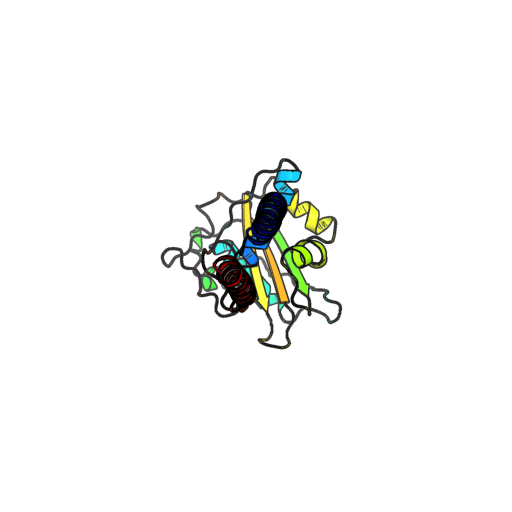3 1.00 44.03 203 GLN A O 1
ATOM 1546 N N . ALA A 1 204 ? 21.697 19.192 4.355 1.00 45.47 204 ALA A N 1
ATOM 1547 C CA . ALA A 1 204 ? 21.473 19.844 5.650 1.00 45.47 204 ALA A CA 1
ATOM 1548 C C . ALA A 1 204 ? 22.795 20.047 6.422 1.00 45.47 204 ALA A C 1
ATOM 1550 O O . ALA A 1 204 ? 22.980 21.065 7.095 1.00 45.47 204 ALA A O 1
ATOM 1551 N N . SER A 1 205 ? 23.745 19.119 6.265 1.00 49.16 205 SER A N 1
ATOM 1552 C CA . SER A 1 205 ? 25.078 19.156 6.876 1.00 49.16 205 SER A CA 1
ATOM 1553 C C . SER A 1 205 ? 25.916 20.322 6.345 1.00 49.16 205 SER A C 1
ATOM 1555 O O . SER A 1 205 ? 26.486 21.083 7.127 1.00 49.16 205 SER A O 1
ATOM 1557 N N . TYR A 1 206 ? 25.954 20.520 5.022 1.00 53.03 206 TYR A N 1
ATOM 1558 C CA . TYR A 1 206 ? 26.762 21.580 4.408 1.00 53.03 206 TYR A CA 1
ATOM 1559 C C . TYR A 1 206 ? 26.225 22.989 4.686 1.00 53.03 206 TYR A C 1
ATOM 1561 O O . TYR A 1 206 ? 27.017 23.895 4.940 1.00 53.03 206 TYR A O 1
ATOM 1569 N N . VAL A 1 207 ? 24.901 23.187 4.708 1.00 57.75 207 VAL A N 1
ATOM 1570 C CA . VAL A 1 207 ? 24.306 24.506 4.997 1.00 57.75 207 VAL A CA 1
ATOM 1571 C C . VAL A 1 207 ? 24.591 24.934 6.440 1.00 57.75 207 VAL A C 1
ATOM 1573 O O . VAL A 1 207 ? 25.006 26.071 6.661 1.00 57.75 207 VAL A O 1
ATOM 1576 N N . ASN A 1 208 ? 24.475 24.021 7.410 1.00 56.34 208 ASN A N 1
ATOM 1577 C CA . ASN A 1 208 ? 24.807 24.311 8.809 1.00 56.34 208 ASN A CA 1
ATOM 1578 C C . ASN A 1 208 ? 26.297 24.629 9.003 1.00 56.34 208 ASN A C 1
ATOM 1580 O O . ASN A 1 208 ? 26.632 25.561 9.734 1.00 56.34 208 ASN A O 1
ATOM 1584 N N . ILE A 1 209 ? 27.194 23.918 8.311 1.00 66.50 209 ILE A N 1
ATOM 1585 C CA . ILE A 1 209 ? 28.636 24.211 8.346 1.00 66.50 209 ILE A CA 1
ATOM 1586 C C . ILE A 1 209 ? 28.924 25.591 7.737 1.00 66.50 209 ILE A C 1
ATOM 1588 O O . ILE A 1 209 ? 29.650 26.381 8.339 1.00 66.50 209 ILE A O 1
ATOM 1592 N N . CYS A 1 210 ? 28.331 25.923 6.586 1.00 63.75 210 CYS A N 1
ATOM 1593 C CA . CYS A 1 210 ? 28.511 27.229 5.949 1.00 63.75 210 CYS A CA 1
ATOM 1594 C C . CYS A 1 210 ? 28.000 28.378 6.826 1.00 63.75 210 CYS A C 1
ATOM 1596 O O . CYS A 1 210 ? 28.696 29.382 6.963 1.00 63.75 210 CYS A O 1
ATOM 1598 N N . VAL A 1 211 ? 26.835 28.227 7.461 1.00 68.81 211 VAL A N 1
ATOM 1599 C CA . VAL A 1 211 ? 26.276 29.235 8.377 1.00 68.81 211 VAL A CA 1
ATOM 1600 C C . VAL A 1 211 ? 27.165 29.408 9.613 1.00 68.81 211 VAL A C 1
ATOM 1602 O O . VAL A 1 211 ? 27.463 30.541 9.991 1.00 68.81 211 VAL A O 1
ATOM 1605 N N . MET A 1 212 ? 27.662 28.317 10.202 1.00 68.19 212 MET A N 1
ATOM 1606 C CA . MET A 1 212 ? 28.564 28.376 11.359 1.00 68.19 212 MET A CA 1
ATOM 1607 C C . MET A 1 212 ? 29.903 29.040 11.022 1.00 68.19 212 MET A C 1
ATOM 1609 O O . MET A 1 212 ? 30.363 29.900 11.771 1.00 68.19 212 MET A O 1
ATOM 1613 N N . LEU A 1 213 ? 30.509 28.708 9.877 1.00 74.00 213 LEU A N 1
ATOM 1614 C CA . LEU A 1 213 ? 31.746 29.349 9.417 1.00 74.00 213 LEU A CA 1
ATOM 1615 C C . LEU A 1 213 ? 31.548 30.846 9.144 1.00 74.00 213 LEU A C 1
ATOM 1617 O O . LEU A 1 213 ? 32.420 31.648 9.480 1.00 74.00 213 LEU A O 1
ATOM 1621 N N . PHE A 1 214 ? 30.391 31.238 8.602 1.00 72.00 214 PHE A N 1
ATOM 1622 C CA . PHE A 1 214 ? 30.047 32.644 8.392 1.00 72.00 214 PHE A CA 1
ATOM 1623 C C . PHE A 1 214 ? 29.914 33.387 9.730 1.00 72.00 214 PHE A C 1
ATOM 1625 O O . PHE A 1 214 ? 30.513 34.444 9.911 1.00 72.00 214 PHE A O 1
ATOM 1632 N N . ILE A 1 215 ? 29.212 32.812 10.711 1.00 72.25 215 ILE A N 1
ATOM 1633 C CA . ILE A 1 215 ? 29.069 33.400 12.053 1.00 72.25 215 ILE A CA 1
ATOM 1634 C C . ILE A 1 215 ? 30.437 33.568 12.735 1.00 72.25 215 ILE A C 1
ATOM 1636 O O . ILE A 1 215 ? 30.715 34.632 13.289 1.00 72.25 215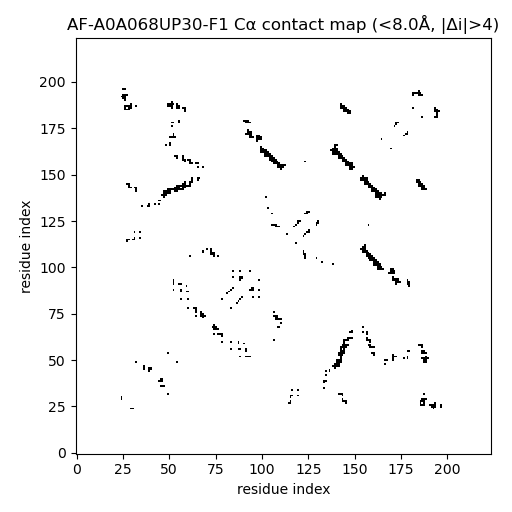 ILE A O 1
ATOM 1640 N N . ILE A 1 216 ? 31.317 32.563 12.652 1.00 74.00 216 ILE A N 1
ATOM 1641 C CA . ILE A 1 216 ? 32.671 32.613 13.228 1.00 74.00 216 ILE A CA 1
ATOM 1642 C C . ILE A 1 216 ? 33.515 33.710 12.568 1.00 74.00 216 ILE A C 1
ATOM 1644 O O . ILE A 1 216 ? 34.164 34.487 13.272 1.00 74.00 216 ILE A O 1
ATOM 1648 N N . PHE A 1 217 ? 33.482 33.817 11.235 1.00 74.00 217 PHE A N 1
ATOM 1649 C CA . PHE A 1 217 ? 34.206 34.860 10.507 1.00 74.00 217 PHE A CA 1
ATOM 1650 C C . PHE A 1 217 ? 33.762 36.259 10.956 1.00 74.00 217 PHE A C 1
ATOM 1652 O O . PHE A 1 217 ? 34.598 37.076 11.343 1.00 74.00 217 PHE A O 1
ATOM 1659 N N . PHE A 1 218 ? 32.454 36.514 11.021 1.00 63.91 218 PHE A N 1
ATOM 1660 C CA . PHE A 1 218 ? 31.931 37.815 11.444 1.00 63.91 218 PHE A CA 1
ATOM 1661 C C . PHE A 1 218 ? 32.229 38.142 12.917 1.00 63.91 218 PHE A C 1
ATOM 1663 O O . PHE A 1 218 ? 32.614 39.275 13.221 1.00 63.91 218 PHE A O 1
ATOM 1670 N N . LEU A 1 219 ? 32.139 37.166 13.829 1.00 63.62 219 LEU A N 1
ATOM 1671 C CA . LEU A 1 219 ? 32.542 37.344 15.231 1.00 63.62 219 LEU A CA 1
ATOM 1672 C C . LEU A 1 219 ? 34.032 37.690 15.347 1.00 63.62 219 LEU A C 1
ATOM 1674 O O . LEU A 1 219 ? 34.390 38.614 16.073 1.00 63.62 219 LEU A O 1
ATOM 1678 N N . SER A 1 220 ? 34.896 37.022 14.577 1.00 67.88 220 SER A N 1
ATOM 1679 C CA . SER A 1 220 ? 36.340 37.292 14.586 1.00 67.88 220 SER A CA 1
ATOM 1680 C C . SER A 1 220 ? 36.700 38.696 14.084 1.00 67.88 220 SER A C 1
ATOM 1682 O O . SER A 1 220 ? 37.654 39.296 14.572 1.00 67.88 220 SER A O 1
ATOM 1684 N N . THR A 1 221 ? 35.909 39.256 13.162 1.00 63.03 221 THR A N 1
ATOM 1685 C CA . THR A 1 221 ? 36.093 40.629 12.665 1.00 63.03 221 THR A CA 1
ATOM 1686 C C . THR A 1 221 ? 35.523 41.703 13.592 1.00 63.03 221 THR A C 1
ATOM 1688 O O . THR A 1 221 ? 35.964 42.842 13.523 1.00 63.03 221 THR A O 1
ATOM 1691 N N . SER A 1 222 ? 34.569 41.358 14.464 1.00 54.50 222 SER A N 1
ATOM 1692 C CA . SER A 1 222 ? 33.956 42.287 15.427 1.00 54.50 222 SER A CA 1
ATOM 1693 C C . SER A 1 222 ? 34.710 42.380 16.761 1.00 54.50 222 SER A C 1
ATOM 1695 O O . SER A 1 222 ? 34.410 43.272 17.553 1.00 54.50 222 SER A O 1
ATOM 1697 N N . LEU A 1 223 ? 35.628 41.448 17.037 1.00 53.78 223 LEU A N 1
ATOM 1698 C CA . LEU A 1 223 ? 36.491 41.437 18.228 1.00 53.78 223 LEU A CA 1
ATOM 1699 C C . LEU A 1 223 ? 37.853 42.126 18.005 1.00 53.78 223 LEU A C 1
ATOM 1701 O O . LEU A 1 223 ? 38.709 42.072 18.888 1.00 53.78 223 LEU A O 1
ATOM 1705 N N . ARG A 1 224 ? 38.058 42.758 16.844 1.00 45.56 224 ARG A N 1
ATOM 1706 C CA . ARG A 1 224 ? 39.217 43.608 16.541 1.00 45.56 224 ARG A CA 1
ATOM 1707 C C . ARG A 1 224 ? 38.855 45.082 16.576 1.00 45.56 224 ARG A C 1
ATOM 1709 O O . ARG A 1 224 ? 37.741 45.417 16.119 1.00 45.56 224 ARG A O 1
#

pLDDT: mean 82.41, std 17.9, range [36.47, 98.31]

Secondary structure (DSSP, 8-state):
-HHHHHHHHHHHHHHHHHHTT----S-HHHHHHHHHHHHHHHTTPPPPEE-HHHHHHHHHHHHHGGG-B-TTS-B-----HHIIIIIIHHHHTB-GGGPPPEEEEEEEEESS---HHHHIIIIIS-SHHHHHHHT-TT--EEEEEEEESSTTTSPEEEEEEEE-S-TTTSS-BTTTT--S--SSEEETT-SSPPTT----TTHHHHHHHHHHHHHHHHHHHH--

Mean predicted aligned error: 11.29 Å

Organism: Coffea canephora (NCBI:txid49390)

Sequence (224 aa):
MLKTFVNLIVLCSLFLAAVVSSKHHGNPADDLVELINMNRTAHKLPELSNSPGLGCVALQCAEECQANCTSDNAINCHPSADDFTEIFAPNCGVELPTFGTISGHVVGCHHKDLTPSEAFSNVLFRDKKSFSLLGNRSHNEVGIGIFRAHKHKGPYLWCVLFSSSQTNTTFVLDDLGRGIKQIKGCYSGLSDACSRQNRNTDQASYVNICVMLFIIFFLSTSLR

Radius of gyration: 22.06 Å; Cα contacts (8 Å, |Δi|>4): 384; chains: 1; bounding box: 56×67×40 Å